Protein AF-A0A8C4UBI9-F1 (afdb_monomer_lite)

pLDDT: mean 72.76, std 16.44, range [25.45, 89.81]

Foldseek 3Di:
DVVLVVLLVVLVVLVPQLVVLVVLLVQCVDPPRVVVNPDDNVVSLLSNLLSLLLSLLSLLLSLLPDDPPVSVVSSVVSNVVLNVCCVVPVLDPCNRCVSNVVSVVSSVVSQVVVCVVVVHHPPDPCLCVQFVVLLVVLVVQLSCLSPPPCVPPVVVSVVSSVVSNVSSSVRSRPDPDPPPDDPDDPPPPDPPPVPPDD

Organism: Falco tinnunculus (NCBI:txid100819)

Radius of gyration: 21.01 Å; chains: 1; bounding box: 52×34×76 Å

Structure (mmCIF, N/CA/C/O backbone):
data_AF-A0A8C4UBI9-F1
#
_entry.id   AF-A0A8C4UBI9-F1
#
loop_
_atom_site.group_PDB
_atom_site.id
_atom_site.type_symbol
_atom_site.label_atom_id
_atom_site.label_alt_id
_atom_site.label_comp_id
_atom_site.label_asym_id
_atom_site.label_entity_id
_atom_site.label_seq_id
_atom_site.pdbx_PDB_ins_code
_atom_site.Cartn_x
_atom_site.Cartn_y
_atom_site.Cartn_z
_atom_site.occupancy
_atom_site.B_iso_or_equiv
_atom_site.auth_seq_id
_atom_site.auth_comp_id
_atom_site.auth_asym_id
_atom_site.auth_atom_id
_atom_site.pdbx_PDB_model_num
ATOM 1 N N . TRP A 1 1 ? 1.177 1.647 24.407 1.00 30.97 1 TRP A N 1
ATOM 2 C CA . TRP A 1 1 ? 2.130 2.715 24.046 1.00 30.97 1 TRP A CA 1
ATOM 3 C C . TRP A 1 1 ? 3.419 2.141 23.469 1.00 30.97 1 TRP A C 1
ATOM 5 O O . TRP A 1 1 ? 3.642 2.354 22.288 1.00 30.97 1 TRP A O 1
ATOM 15 N N . TYR A 1 2 ? 4.162 1.295 24.193 1.00 25.45 2 TYR A N 1
ATOM 16 C CA . TYR A 1 2 ? 5.377 0.631 23.675 1.00 25.45 2 TYR A CA 1
ATOM 17 C C . TYR A 1 2 ? 5.135 -0.255 22.424 1.00 25.45 2 TYR A C 1
ATOM 19 O O . TYR A 1 2 ? 5.854 -0.167 21.435 1.00 25.45 2 TYR A O 1
ATOM 27 N N . ILE A 1 3 ? 4.033 -1.020 22.403 1.00 34.88 3 ILE A N 1
ATOM 28 C CA . ILE A 1 3 ? 3.661 -1.915 21.282 1.00 34.88 3 ILE A CA 1
ATOM 29 C C . ILE A 1 3 ? 3.177 -1.133 20.040 1.00 34.88 3 ILE A C 1
ATOM 31 O O . ILE A 1 3 ? 3.460 -1.508 18.901 1.00 34.88 3 ILE A O 1
ATOM 35 N N . ARG A 1 4 ? 2.500 0.008 20.244 1.00 46.00 4 ARG A N 1
ATOM 36 C CA . ARG A 1 4 ? 2.089 0.917 19.156 1.00 46.00 4 ARG A CA 1
ATOM 37 C C . ARG A 1 4 ? 3.295 1.645 18.546 1.00 46.00 4 ARG A C 1
ATOM 39 O O . ARG A 1 4 ? 3.358 1.745 17.328 1.00 46.00 4 ARG A O 1
ATOM 46 N N . GLY A 1 5 ? 4.272 2.051 19.363 1.00 45.25 5 GLY A N 1
ATOM 47 C CA . GLY A 1 5 ? 5.540 2.628 18.894 1.00 45.25 5 GLY A CA 1
ATOM 48 C C . GLY A 1 5 ? 6.369 1.640 18.069 1.00 45.25 5 GLY A C 1
ATOM 49 O O . GLY A 1 5 ? 6.792 1.973 16.971 1.00 45.25 5 GLY A O 1
ATOM 50 N N . CYS A 1 6 ? 6.489 0.384 18.516 1.00 46.25 6 CYS A N 1
ATOM 51 C CA . CYS A 1 6 ? 7.169 -0.666 17.747 1.00 46.25 6 CYS A CA 1
ATOM 52 C C . CYS A 1 6 ? 6.492 -0.927 16.387 1.00 46.25 6 CYS A C 1
ATOM 54 O O . CYS A 1 6 ? 7.164 -1.157 15.393 1.00 46.25 6 CYS A O 1
ATOM 56 N N . SER A 1 7 ? 5.162 -0.808 16.315 1.00 53.41 7 SER A N 1
ATOM 57 C CA . SER A 1 7 ? 4.383 -0.973 15.078 1.00 53.41 7 SER A CA 1
ATOM 58 C C . SER A 1 7 ? 4.592 0.159 14.073 1.00 53.41 7 SER A C 1
ATOM 60 O O . SER A 1 7 ? 4.717 -0.099 12.878 1.00 53.41 7 SER A O 1
ATOM 62 N N . VAL A 1 8 ? 4.650 1.402 14.560 1.00 56.25 8 VAL A N 1
ATOM 63 C CA . VAL A 1 8 ? 4.941 2.585 13.741 1.00 56.25 8 VAL A CA 1
ATOM 64 C C . VAL A 1 8 ? 6.401 2.573 13.298 1.00 56.25 8 VAL A C 1
ATOM 66 O O . VAL A 1 8 ? 6.675 2.829 12.130 1.00 56.25 8 VAL A O 1
ATOM 69 N N . LEU A 1 9 ? 7.331 2.188 14.173 1.00 56.28 9 LEU A N 1
ATOM 70 C CA . LEU A 1 9 ? 8.741 2.019 13.831 1.00 56.28 9 LEU A CA 1
ATOM 71 C C . LEU A 1 9 ? 8.934 0.911 12.784 1.00 56.28 9 LEU A C 1
ATOM 73 O O . LEU A 1 9 ? 9.626 1.137 11.795 1.00 56.28 9 LEU A O 1
ATOM 77 N N . LEU A 1 10 ? 8.260 -0.240 12.936 1.00 59.91 10 LEU A N 1
ATOM 78 C CA . LEU A 1 10 ? 8.278 -1.321 11.943 1.00 59.91 10 LEU A CA 1
ATOM 79 C C . LEU A 1 10 ? 7.743 -0.847 10.595 1.00 59.91 10 LEU A C 1
ATOM 81 O O . LEU A 1 10 ? 8.351 -1.139 9.571 1.00 59.91 10 LEU A O 1
ATOM 85 N N . ALA A 1 11 ? 6.623 -0.122 10.576 1.00 60.56 11 ALA A N 1
ATOM 86 C CA . ALA A 1 11 ? 6.045 0.380 9.335 1.00 60.56 11 ALA A CA 1
ATOM 87 C C . ALA A 1 11 ? 6.934 1.455 8.690 1.00 60.56 11 ALA A C 1
ATOM 89 O O . ALA A 1 11 ? 7.161 1.423 7.484 1.00 60.56 11 ALA A O 1
ATOM 90 N N . THR A 1 12 ? 7.534 2.340 9.488 1.00 63.31 12 THR A N 1
ATOM 91 C CA . THR A 1 12 ? 8.455 3.379 9.003 1.00 63.31 12 THR A CA 1
ATOM 92 C C . THR A 1 12 ? 9.714 2.749 8.400 1.00 63.31 12 THR A C 1
ATOM 94 O O . THR A 1 12 ? 10.055 3.046 7.256 1.00 63.31 12 THR A O 1
ATOM 97 N N . LEU A 1 13 ? 10.341 1.794 9.098 1.00 62.28 13 LEU A N 1
ATOM 98 C CA . LEU A 1 13 ? 11.468 1.006 8.583 1.00 62.28 13 LEU A CA 1
ATOM 99 C C . LEU A 1 13 ? 11.079 0.210 7.327 1.00 62.28 13 LEU A C 1
ATOM 101 O O . LEU A 1 13 ? 11.831 0.190 6.351 1.00 62.28 13 LEU A O 1
ATOM 105 N N . SER A 1 14 ? 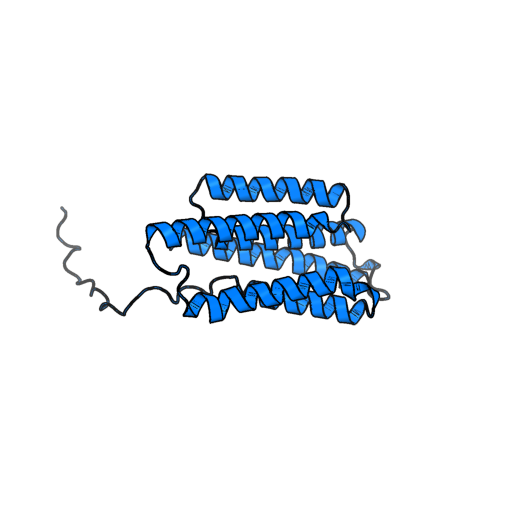9.872 -0.365 7.308 1.00 63.22 14 SER A N 1
ATOM 106 C CA . SER A 1 14 ? 9.346 -1.095 6.148 1.00 63.22 14 SER A CA 1
ATOM 107 C C . SER A 1 14 ? 9.102 -0.188 4.942 1.00 63.22 14 SER A C 1
ATOM 109 O O . SER A 1 14 ? 9.159 -0.671 3.822 1.00 63.22 14 SER A O 1
ATOM 111 N N . THR A 1 15 ? 8.825 1.110 5.118 1.00 67.94 15 THR A N 1
ATOM 112 C CA . THR A 1 15 ? 8.697 2.065 3.995 1.00 67.94 15 THR A CA 1
ATOM 113 C C . THR A 1 15 ? 10.038 2.606 3.487 1.00 67.94 15 THR A C 1
ATOM 115 O O . THR A 1 15 ? 10.107 3.061 2.345 1.00 67.94 15 THR A O 1
ATOM 118 N N . ALA A 1 16 ? 11.100 2.579 4.301 1.00 70.88 16 ALA A N 1
ATOM 119 C CA . ALA A 1 16 ? 12.404 3.146 3.951 1.00 70.88 16 ALA A CA 1
ATOM 120 C C . ALA A 1 16 ? 13.238 2.212 3.060 1.00 70.88 16 ALA A C 1
ATOM 122 O O . ALA A 1 16 ? 13.812 2.654 2.065 1.00 70.88 16 ALA A O 1
ATOM 123 N N . MET A 1 17 ? 13.265 0.915 3.381 1.00 70.88 17 MET A N 1
ATOM 124 C CA . MET A 1 17 ? 14.046 -0.075 2.628 1.00 70.88 17 MET A CA 1
ATOM 125 C C . MET A 1 17 ? 13.643 -0.186 1.143 1.00 70.88 17 MET A C 1
ATOM 127 O O . MET A 1 17 ? 14.528 -0.111 0.296 1.00 70.88 17 MET A O 1
ATOM 131 N N . PRO A 1 18 ? 12.351 -0.283 0.769 1.00 75.56 18 PRO A N 1
ATOM 132 C CA . PRO A 1 18 ? 11.948 -0.413 -0.634 1.00 75.56 18 PRO A CA 1
ATOM 133 C C . PRO A 1 18 ? 12.319 0.818 -1.465 1.00 75.56 18 PRO A C 1
ATOM 135 O O . PRO A 1 18 ? 12.739 0.683 -2.610 1.00 75.56 18 PRO A O 1
ATOM 138 N N . LYS A 1 19 ? 12.223 2.013 -0.864 1.00 77.06 19 LYS A N 1
ATOM 139 C CA . LYS A 1 19 ? 12.600 3.282 -1.501 1.00 77.06 19 LYS A CA 1
ATOM 140 C C . LYS A 1 19 ? 14.098 3.365 -1.772 1.00 77.06 19 LYS A C 1
ATOM 142 O O . LYS A 1 19 ? 14.480 3.881 -2.815 1.00 77.06 19 LYS A O 1
ATOM 147 N N . LEU A 1 20 ? 14.934 2.826 -0.882 1.00 76.81 20 LEU A N 1
ATOM 148 C CA . LEU A 1 20 ? 16.377 2.730 -1.112 1.00 76.81 20 LEU A CA 1
ATOM 149 C C . LEU A 1 20 ? 16.680 1.845 -2.329 1.00 76.81 20 LEU A C 1
ATOM 151 O O . LEU A 1 20 ? 17.379 2.279 -3.239 1.00 76.81 20 LEU A O 1
ATOM 155 N N . PHE A 1 21 ? 16.112 0.636 -2.384 1.00 71.56 21 PHE A N 1
ATOM 156 C CA . PHE A 1 21 ? 16.295 -0.259 -3.536 1.00 71.56 21 PHE A CA 1
ATOM 157 C C . PHE A 1 21 ? 15.779 0.360 -4.835 1.00 71.56 21 PHE A C 1
ATOM 159 O O . PHE A 1 21 ? 16.420 0.234 -5.874 1.00 71.56 21 PHE A O 1
ATOM 166 N N . GLN A 1 22 ? 14.668 1.089 -4.765 1.00 74.12 22 GLN A N 1
ATOM 167 C CA . GLN A 1 22 ? 14.105 1.786 -5.912 1.00 74.12 22 GLN A CA 1
ATOM 168 C C . GLN A 1 22 ? 14.981 2.951 -6.401 1.00 74.12 22 GLN A C 1
ATOM 170 O O . GLN A 1 22 ? 15.123 3.160 -7.602 1.00 74.12 22 GLN A O 1
ATOM 175 N N . GLN A 1 23 ? 15.595 3.711 -5.492 1.00 78.44 23 GLN A N 1
ATOM 176 C CA . GLN A 1 23 ? 16.538 4.769 -5.864 1.00 78.44 23 GLN A CA 1
ATOM 177 C C . GLN A 1 23 ? 17.777 4.196 -6.552 1.00 78.44 23 GLN A C 1
ATOM 179 O O . GLN A 1 23 ? 18.218 4.745 -7.557 1.00 78.44 23 GLN A O 1
ATOM 184 N N . ILE A 1 24 ? 18.305 3.076 -6.049 1.00 75.06 24 ILE A N 1
ATOM 185 C CA . ILE A 1 24 ? 19.436 2.382 -6.678 1.00 75.06 24 ILE A CA 1
ATOM 186 C C . ILE A 1 24 ? 19.018 1.847 -8.055 1.00 75.06 24 ILE A C 1
ATOM 188 O O . ILE A 1 24 ? 19.764 2.005 -9.013 1.00 75.06 24 ILE A O 1
ATOM 192 N N . TYR A 1 25 ? 17.808 1.295 -8.181 1.00 71.88 25 TYR A N 1
ATOM 193 C CA . TYR A 1 25 ? 17.251 0.848 -9.459 1.00 71.88 25 TYR A CA 1
ATOM 194 C C . TYR A 1 25 ? 17.209 1.979 -10.496 1.00 71.88 25 TYR A C 1
ATOM 196 O O . TYR A 1 25 ? 17.800 1.847 -11.564 1.00 71.88 25 TYR A O 1
ATOM 204 N N . HIS A 1 26 ? 16.600 3.123 -10.161 1.00 74.38 26 HIS A N 1
ATOM 205 C CA . HIS A 1 26 ? 16.532 4.270 -11.074 1.00 74.38 26 HIS A CA 1
ATOM 206 C C . HIS A 1 26 ? 17.909 4.877 -11.372 1.00 74.38 26 HIS A C 1
ATOM 208 O O . HIS A 1 26 ? 18.134 5.370 -12.474 1.00 74.38 26 HIS A O 1
ATOM 214 N N . ALA A 1 27 ? 18.846 4.831 -10.420 1.00 73.81 27 ALA A N 1
ATOM 215 C CA . ALA A 1 27 ? 20.221 5.256 -10.657 1.00 73.81 27 ALA A CA 1
ATOM 216 C C . ALA A 1 27 ? 20.952 4.323 -11.640 1.00 73.81 27 ALA A C 1
ATOM 218 O O . ALA A 1 27 ? 21.720 4.804 -12.470 1.00 73.81 27 ALA A O 1
ATOM 219 N N . CYS A 1 28 ? 20.693 3.011 -11.581 1.00 73.62 28 CYS A N 1
ATOM 220 C CA . CYS A 1 28 ? 21.271 2.025 -12.497 1.00 73.62 28 CYS A CA 1
ATOM 221 C C . CYS A 1 28 ? 20.635 2.036 -13.899 1.00 73.62 28 CYS A C 1
ATOM 223 O O . CYS A 1 28 ? 21.306 1.658 -14.857 1.00 73.62 28 CYS A O 1
ATOM 225 N N . ASP A 1 29 ? 19.374 2.464 -14.019 1.00 71.12 29 ASP A N 1
ATOM 226 C CA . ASP A 1 29 ? 18.654 2.644 -15.294 1.00 71.12 29 ASP A CA 1
ATOM 227 C C . ASP A 1 29 ? 19.116 3.898 -16.069 1.00 71.12 29 ASP A C 1
ATOM 229 O O . ASP A 1 29 ? 18.851 4.057 -17.259 1.00 71.12 29 ASP A O 1
ATOM 233 N N . GLY A 1 30 ? 19.829 4.809 -15.397 1.00 66.25 30 GLY A N 1
ATOM 234 C CA . GLY A 1 30 ? 20.332 6.046 -15.987 1.00 66.25 30 GLY A CA 1
ATOM 235 C C . GLY A 1 30 ? 21.447 5.829 -17.027 1.00 66.25 30 GLY A C 1
ATOM 236 O O . GLY A 1 30 ? 22.263 4.908 -16.900 1.00 66.25 30 GLY A O 1
ATOM 237 N N . PRO A 1 31 ? 21.549 6.701 -18.049 1.00 54.69 31 PRO A N 1
ATOM 238 C CA . PRO A 1 31 ? 22.540 6.562 -19.112 1.00 54.69 31 PRO A CA 1
ATOM 239 C C . PRO A 1 31 ? 23.971 6.617 -18.549 1.00 54.69 31 PRO A C 1
ATOM 241 O O . PRO A 1 31 ? 24.387 7.618 -17.971 1.00 54.69 31 PRO A O 1
ATOM 244 N N . GLY A 1 32 ? 24.733 5.532 -18.730 1.00 58.94 32 GLY A N 1
ATOM 245 C CA . GLY A 1 32 ? 26.156 5.443 -18.365 1.00 58.94 32 GLY A CA 1
ATOM 246 C C . GLY A 1 32 ? 26.469 5.015 -16.923 1.00 58.94 32 GLY A C 1
ATOM 247 O O . GLY A 1 32 ? 27.646 4.922 -16.580 1.00 58.94 32 GLY A O 1
ATOM 248 N N . LEU A 1 33 ? 25.463 4.717 -16.090 1.00 57.91 33 LEU A N 1
ATOM 249 C CA . LEU A 1 33 ? 25.645 4.342 -14.674 1.00 57.91 33 LEU A CA 1
ATOM 250 C C . LEU A 1 33 ? 25.434 2.853 -14.359 1.00 57.91 33 LEU A C 1
ATOM 252 O O . LEU A 1 33 ? 25.636 2.438 -13.218 1.00 57.91 33 LEU A O 1
ATOM 256 N N . SER A 1 34 ? 25.128 2.019 -15.355 1.00 60.31 34 SER A N 1
ATOM 257 C CA . SER A 1 34 ? 24.964 0.567 -15.175 1.00 60.31 34 SER A CA 1
ATOM 258 C C . SER A 1 34 ? 26.208 -0.130 -14.594 1.00 60.31 34 SER A C 1
ATOM 260 O O . SER A 1 34 ? 26.083 -1.152 -13.924 1.00 60.31 34 SER A O 1
ATOM 262 N N . VAL A 1 35 ? 27.402 0.455 -14.775 1.00 59.19 35 VAL A N 1
ATOM 263 C CA . VAL A 1 35 ? 28.689 -0.026 -14.228 1.00 59.19 35 VAL A CA 1
ATOM 264 C C . VAL A 1 35 ? 28.783 0.130 -12.701 1.00 59.19 35 VAL A C 1
ATOM 266 O O . VAL A 1 35 ? 29.518 -0.612 -12.056 1.00 59.19 35 VAL A O 1
ATOM 269 N N . LEU A 1 36 ? 28.024 1.057 -12.102 1.00 61.72 36 LEU A N 1
ATOM 270 C CA . LEU A 1 36 ? 27.959 1.233 -10.644 1.00 61.72 36 LEU A CA 1
ATOM 271 C C . LEU A 1 36 ? 27.000 0.245 -9.958 1.00 61.72 36 LEU A C 1
ATOM 273 O O . LEU A 1 36 ? 26.964 0.188 -8.726 1.00 61.72 36 LEU A O 1
ATOM 277 N N . CYS A 1 37 ? 26.215 -0.526 -10.716 1.00 70.75 37 CYS A N 1
ATOM 278 C CA . CYS A 1 37 ? 25.234 -1.432 -10.135 1.00 70.75 37 CYS A CA 1
ATOM 279 C C . CYS A 1 37 ? 25.918 -2.693 -9.582 1.00 70.75 37 CYS A C 1
ATOM 281 O O . CYS A 1 37 ? 26.345 -3.568 -10.331 1.00 70.75 37 CYS A O 1
ATOM 283 N N . PHE A 1 38 ? 25.996 -2.816 -8.252 1.00 68.81 38 PHE A N 1
ATOM 284 C CA . PHE A 1 38 ? 26.567 -3.996 -7.581 1.00 68.81 38 PHE A CA 1
ATOM 285 C C . PHE A 1 38 ? 25.745 -5.283 -7.813 1.00 68.81 38 PHE A C 1
ATOM 287 O O . PHE A 1 38 ? 26.244 -6.390 -7.620 1.00 68.81 38 PHE A O 1
ATOM 294 N N . MET A 1 39 ? 24.474 -5.160 -8.210 1.00 69.19 39 MET A N 1
ATOM 295 C CA . MET A 1 39 ? 23.524 -6.269 -8.327 1.00 69.19 39 MET A CA 1
ATOM 296 C C . MET A 1 39 ? 22.681 -6.142 -9.608 1.00 69.19 39 MET A C 1
ATOM 298 O O . MET A 1 39 ? 22.495 -5.048 -10.134 1.00 69.19 39 MET A O 1
ATOM 302 N N . ARG A 1 40 ? 22.194 -7.278 -10.135 1.00 76.44 40 ARG A N 1
ATOM 303 C CA . ARG A 1 40 ? 21.391 -7.331 -11.372 1.00 76.44 40 ARG A CA 1
ATOM 304 C C . ARG A 1 40 ? 20.083 -6.549 -11.234 1.00 76.44 40 ARG A C 1
ATOM 306 O O . ARG A 1 40 ? 19.403 -6.664 -10.217 1.00 76.44 40 ARG A O 1
ATOM 313 N N . TYR A 1 41 ? 19.709 -5.854 -12.304 1.00 73.56 41 TYR A N 1
ATOM 314 C CA . TYR A 1 41 ? 18.501 -5.031 -12.411 1.00 73.56 41 TYR A CA 1
ATOM 315 C C . TYR A 1 41 ? 17.223 -5.756 -11.965 1.00 73.56 41 TYR A C 1
ATOM 317 O O . TYR A 1 41 ? 16.491 -5.254 -11.116 1.00 73.56 41 TYR A O 1
ATOM 325 N N . ASP A 1 42 ? 17.025 -6.990 -12.436 1.00 76.12 42 ASP A N 1
ATOM 326 C CA . ASP A 1 42 ? 15.845 -7.810 -12.125 1.00 76.12 42 ASP A CA 1
ATOM 327 C C . ASP A 1 42 ? 15.686 -8.085 -10.621 1.00 76.12 42 ASP A C 1
ATOM 329 O O . ASP A 1 42 ? 14.579 -8.239 -10.108 1.00 76.12 42 ASP A O 1
ATOM 333 N N . ILE A 1 43 ? 16.808 -8.153 -9.898 1.00 79.25 43 ILE A N 1
ATOM 334 C CA . ILE A 1 43 ? 16.825 -8.418 -8.460 1.00 79.25 43 ILE A CA 1
ATOM 335 C C . ILE A 1 43 ? 16.474 -7.138 -7.692 1.00 79.25 43 ILE A C 1
ATOM 337 O O . ILE A 1 43 ? 15.708 -7.195 -6.729 1.00 79.25 43 ILE A O 1
ATOM 341 N N . LEU A 1 44 ? 16.986 -5.980 -8.125 1.00 76.50 44 LEU A N 1
ATOM 342 C CA . LEU A 1 44 ? 16.626 -4.686 -7.533 1.00 76.50 44 LEU A CA 1
ATOM 343 C C . LEU A 1 44 ? 15.138 -4.386 -7.721 1.00 76.50 44 LEU A C 1
ATOM 345 O O . LEU A 1 44 ? 14.474 -3.968 -6.772 1.00 76.50 44 LEU A O 1
ATOM 349 N N . GLU A 1 45 ? 14.619 -4.642 -8.922 1.00 79.38 45 GLU A N 1
ATOM 350 C CA . GLU A 1 45 ? 13.198 -4.508 -9.234 1.00 79.38 45 GLU A CA 1
ATOM 351 C C . GLU A 1 45 ? 12.356 -5.407 -8.317 1.00 79.38 45 GLU A C 1
ATOM 353 O O . GLU A 1 45 ? 11.428 -4.935 -7.656 1.00 79.38 45 GLU A O 1
ATOM 358 N N . TYR A 1 46 ? 12.733 -6.686 -8.197 1.00 82.69 46 TYR A N 1
ATOM 359 C CA . TYR A 1 46 ? 12.058 -7.639 -7.317 1.00 82.69 46 TYR A CA 1
ATOM 360 C C . TYR A 1 46 ? 12.002 -7.140 -5.868 1.00 82.69 46 TYR A C 1
ATOM 362 O O . TYR A 1 46 ? 10.925 -7.112 -5.268 1.00 82.69 46 TYR A O 1
ATOM 370 N N . PHE A 1 47 ? 13.133 -6.705 -5.299 1.00 82.38 47 PHE A N 1
ATOM 371 C CA . PHE A 1 47 ? 13.174 -6.201 -3.922 1.00 82.38 47 PHE A CA 1
ATOM 372 C C . PHE A 1 47 ? 12.368 -4.915 -3.738 1.00 82.38 47 PHE A C 1
ATOM 374 O O . PHE A 1 47 ? 11.738 -4.742 -2.692 1.00 82.38 47 PHE A O 1
ATOM 381 N N . SER A 1 48 ? 12.347 -4.033 -4.737 1.00 82.00 48 SER A N 1
ATOM 382 C CA . SER A 1 48 ? 11.550 -2.808 -4.701 1.00 82.00 48 SER A CA 1
ATOM 383 C C . SER A 1 48 ? 10.046 -3.109 -4.693 1.00 82.00 48 SER A C 1
ATOM 385 O O . SER A 1 48 ? 9.326 -2.625 -3.811 1.00 82.00 48 SER A O 1
ATOM 387 N N . ILE A 1 49 ? 9.569 -3.969 -5.601 1.00 83.25 49 ILE A N 1
ATOM 388 C CA . ILE A 1 49 ? 8.153 -4.363 -5.694 1.00 83.25 49 ILE A CA 1
ATOM 389 C C . ILE A 1 49 ? 7.734 -5.125 -4.433 1.00 83.25 49 ILE A C 1
ATOM 391 O O . ILE A 1 49 ? 6.738 -4.770 -3.796 1.00 83.25 49 ILE A O 1
ATOM 395 N N . TYR A 1 50 ? 8.525 -6.123 -4.030 1.00 86.06 50 TYR A N 1
ATOM 396 C CA . TYR A 1 50 ? 8.272 -6.934 -2.839 1.00 86.06 50 TYR A CA 1
ATOM 397 C C . TYR A 1 50 ? 8.255 -6.093 -1.570 1.00 86.06 50 TYR A C 1
ATOM 399 O O . TYR A 1 50 ? 7.308 -6.165 -0.785 1.00 86.06 50 TYR A O 1
ATOM 407 N N . GLY A 1 51 ? 9.265 -5.244 -1.397 1.00 85.00 51 GLY A N 1
ATOM 408 C CA . GLY A 1 51 ? 9.351 -4.344 -0.263 1.00 85.00 51 GLY A CA 1
ATOM 409 C C . GLY A 1 51 ? 8.172 -3.372 -0.212 1.00 85.00 51 GLY A C 1
ATOM 410 O O . GLY A 1 51 ? 7.608 -3.153 0.859 1.00 85.00 51 GLY A O 1
ATOM 411 N N . THR A 1 52 ? 7.753 -2.828 -1.356 1.00 84.12 52 THR A N 1
ATOM 412 C CA . THR A 1 52 ? 6.609 -1.911 -1.429 1.00 84.12 52 THR A CA 1
ATOM 413 C C . THR A 1 52 ? 5.311 -2.617 -1.044 1.00 84.12 52 THR A C 1
ATOM 415 O O . THR A 1 52 ? 4.593 -2.138 -0.166 1.00 84.12 52 THR A O 1
ATOM 418 N N . ALA A 1 53 ? 5.025 -3.782 -1.632 1.00 86.19 53 ALA A N 1
ATOM 419 C CA . ALA A 1 53 ? 3.832 -4.562 -1.305 1.00 86.19 53 ALA A CA 1
ATOM 420 C C . ALA A 1 53 ? 3.803 -4.971 0.179 1.00 86.19 53 ALA A C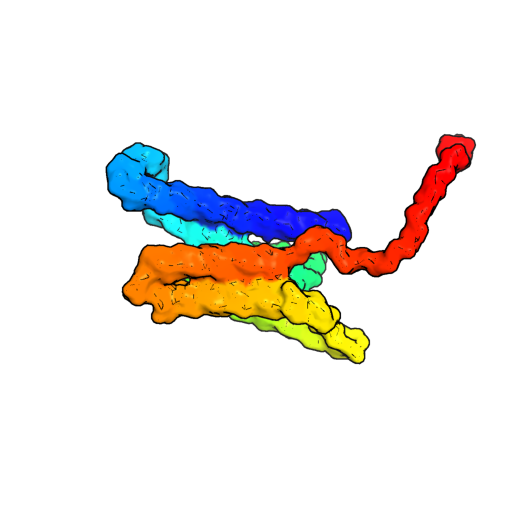 1
ATOM 422 O O . ALA A 1 53 ? 2.777 -4.822 0.851 1.00 86.19 53 ALA A O 1
ATOM 423 N N . LEU A 1 54 ? 4.942 -5.414 0.720 1.00 86.94 54 LEU A N 1
ATOM 424 C CA . LEU A 1 54 ? 5.074 -5.776 2.128 1.00 86.94 54 LEU A CA 1
ATOM 425 C C . LEU A 1 54 ? 4.865 -4.570 3.054 1.00 86.94 54 LEU A C 1
ATOM 427 O O . LEU A 1 54 ? 4.173 -4.680 4.066 1.00 86.94 54 LEU A O 1
ATOM 431 N N . SER A 1 55 ? 5.416 -3.411 2.697 1.00 84.75 55 SER A N 1
ATOM 432 C CA . SER A 1 55 ? 5.248 -2.165 3.447 1.00 84.75 55 SER A CA 1
ATOM 433 C C . SER A 1 55 ? 3.782 -1.735 3.536 1.00 84.75 55 SER A C 1
ATOM 435 O O . SER A 1 55 ? 3.297 -1.384 4.619 1.00 84.75 55 SER A O 1
ATOM 437 N N . ILE A 1 56 ? 3.050 -1.828 2.419 1.00 83.88 56 ILE A N 1
ATOM 438 C CA . ILE A 1 56 ? 1.607 -1.569 2.376 1.00 83.88 56 ILE A CA 1
ATOM 439 C C . ILE A 1 56 ? 0.876 -2.538 3.312 1.00 83.88 56 ILE A C 1
ATOM 441 O O . ILE A 1 56 ? 0.103 -2.103 4.167 1.00 83.88 56 ILE A O 1
ATOM 445 N N . TRP A 1 57 ? 1.161 -3.839 3.211 1.00 87.44 57 TRP A N 1
ATOM 446 C CA . TRP A 1 57 ? 0.524 -4.861 4.043 1.00 87.44 57 TRP A CA 1
ATOM 447 C C . TRP A 1 57 ? 0.755 -4.639 5.542 1.00 87.44 57 TRP A C 1
ATOM 449 O O . TRP A 1 57 ? -0.201 -4.599 6.318 1.00 87.44 57 TRP A O 1
ATOM 459 N N . VAL A 1 58 ? 2.008 -4.444 5.962 1.00 84.88 58 VAL A N 1
ATOM 460 C CA . VAL A 1 58 ? 2.361 -4.226 7.374 1.00 84.88 58 VAL A CA 1
ATOM 461 C C . VAL A 1 58 ? 1.707 -2.955 7.917 1.00 84.88 58 VAL A C 1
ATOM 463 O O . VAL A 1 58 ? 1.197 -2.967 9.039 1.00 84.88 58 VAL A O 1
ATOM 466 N N . SER A 1 59 ? 1.659 -1.882 7.122 1.00 83.38 59 SER A N 1
ATOM 467 C CA . SER A 1 59 ? 1.008 -0.624 7.512 1.00 83.38 59 SER A CA 1
ATOM 468 C C . SER A 1 59 ? -0.498 -0.800 7.720 1.00 83.38 59 SER A C 1
ATOM 470 O O . SER A 1 59 ? -1.046 -0.327 8.716 1.00 83.38 59 SER A O 1
ATOM 472 N N . LEU A 1 60 ? -1.171 -1.547 6.839 1.00 83.25 60 LEU A N 1
ATOM 473 C CA . LEU A 1 60 ? -2.595 -1.851 6.993 1.00 83.25 60 LEU A CA 1
ATOM 474 C C . LEU A 1 60 ? -2.858 -2.782 8.188 1.00 83.25 60 LEU A C 1
ATOM 476 O O . LEU A 1 60 ? -3.806 -2.563 8.940 1.00 83.25 60 LEU A O 1
ATOM 480 N N . MET A 1 61 ? -1.996 -3.771 8.438 1.00 85.12 61 MET A N 1
ATOM 481 C CA . MET A 1 61 ? -2.099 -4.619 9.634 1.00 85.12 61 MET A CA 1
ATOM 482 C C . MET A 1 61 ? -1.862 -3.835 10.931 1.00 85.12 61 MET A C 1
ATOM 484 O O . MET A 1 61 ? -2.481 -4.139 11.951 1.00 85.12 61 MET A O 1
ATOM 488 N N . ALA A 1 62 ? -1.009 -2.806 10.908 1.00 80.88 62 ALA A N 1
ATOM 489 C CA . ALA A 1 62 ? -0.842 -1.889 12.033 1.00 80.88 62 ALA A CA 1
ATOM 490 C C . ALA A 1 62 ? -2.108 -1.043 12.272 1.00 80.88 62 ALA A C 1
ATOM 492 O O . ALA A 1 62 ? -2.499 -0.846 13.423 1.00 80.88 62 ALA A O 1
ATOM 493 N N . LEU A 1 63 ? -2.787 -0.608 11.203 1.00 77.75 63 LEU A N 1
ATOM 494 C CA . LEU A 1 63 ? -4.060 0.120 11.281 1.00 77.75 63 LEU A CA 1
ATOM 495 C C . LEU A 1 63 ? -5.228 -0.755 11.772 1.00 77.75 63 LEU A C 1
ATOM 497 O O . LEU A 1 63 ? -6.160 -0.250 12.396 1.00 77.75 63 LEU A O 1
ATOM 501 N N . ALA A 1 64 ? -5.178 -2.064 11.519 1.00 79.69 64 ALA A N 1
ATOM 502 C CA . ALA A 1 64 ? -6.204 -3.013 11.949 1.00 79.69 64 ALA A CA 1
ATOM 503 C C . ALA A 1 64 ? -6.232 -3.263 13.474 1.00 79.69 64 ALA A C 1
ATOM 505 O O . ALA A 1 64 ? -7.199 -3.842 13.968 1.00 79.69 64 ALA A O 1
ATOM 506 N N . GLU A 1 65 ? -5.208 -2.814 14.217 1.00 77.38 65 GLU A N 1
ATOM 507 C CA . GLU A 1 65 ? -5.110 -2.920 15.684 1.00 77.38 65 GLU A CA 1
ATOM 508 C C . GLU A 1 65 ? -5.341 -4.348 16.219 1.00 77.38 65 GLU A C 1
ATOM 510 O O . GLU A 1 65 ? -6.076 -4.556 17.184 1.00 77.38 65 GLU A O 1
ATOM 515 N N . PHE A 1 66 ? -4.745 -5.354 15.577 1.00 78.38 66 PHE A N 1
ATOM 516 C CA . PHE A 1 66 ? -4.797 -6.729 16.075 1.00 78.38 66 PHE A CA 1
ATOM 517 C C . PHE A 1 66 ? -3.902 -6.934 17.296 1.00 78.38 66 PHE A C 1
ATOM 519 O O . PHE A 1 66 ? -2.753 -6.500 17.291 1.00 78.38 66 PHE A O 1
ATOM 526 N N . ASP A 1 67 ? -4.404 -7.688 18.272 1.00 81.06 67 ASP A N 1
ATOM 527 C CA . ASP A 1 67 ? -3.595 -8.217 19.367 1.00 81.06 67 ASP A CA 1
ATOM 528 C C . ASP A 1 67 ? -2.749 -9.414 18.901 1.00 81.06 67 ASP A C 1
ATOM 530 O O . ASP A 1 67 ? -3.140 -10.215 18.037 1.00 81.06 67 ASP A O 1
ATOM 534 N N . GLU A 1 68 ? -1.579 -9.570 19.499 1.00 79.25 68 GLU A N 1
ATOM 535 C CA . GLU A 1 68 ? -0.740 -10.750 19.354 1.00 79.25 68 GLU A CA 1
ATOM 536 C C . GLU A 1 68 ? -1.416 -11.984 19.994 1.00 79.25 68 GLU A C 1
ATOM 538 O O . GLU A 1 68 ? -2.113 -11.862 21.002 1.00 79.25 68 GLU A O 1
ATOM 543 N N . PRO A 1 69 ? -1.259 -13.191 19.409 1.00 85.62 69 PRO A N 1
ATOM 544 C CA . PRO A 1 69 ? -0.368 -13.548 18.297 1.00 85.62 69 PRO A CA 1
ATOM 545 C C . PRO A 1 69 ? -0.964 -13.319 16.897 1.00 85.62 69 PRO A C 1
ATOM 547 O O . PRO A 1 69 ? -0.239 -13.411 15.907 1.00 85.62 69 PRO A O 1
ATOM 550 N N . LYS A 1 70 ? -2.262 -12.992 16.795 1.00 84.25 70 LYS A N 1
ATOM 551 C CA . LYS A 1 70 ? -2.994 -12.907 15.515 1.00 84.25 70 LYS A CA 1
ATOM 552 C C . LYS A 1 70 ? -2.330 -11.938 14.546 1.00 84.25 70 LYS A C 1
ATOM 554 O O . LYS A 1 70 ? -2.193 -12.245 13.365 1.00 84.25 70 LYS A O 1
ATOM 559 N N . ARG A 1 71 ? -1.874 -10.792 15.052 1.00 84.62 71 ARG A N 1
ATOM 560 C CA . ARG A 1 71 ? -1.153 -9.798 14.256 1.00 84.62 71 ARG A CA 1
ATOM 561 C C . ARG A 1 71 ? 0.097 -10.364 13.582 1.00 84.62 71 ARG A C 1
ATOM 563 O O . ARG A 1 71 ? 0.266 -10.187 12.380 1.00 84.62 71 ARG A O 1
ATOM 570 N N . SER A 1 72 ? 0.938 -11.068 14.338 1.00 85.88 72 SER A N 1
ATOM 571 C CA . SER A 1 72 ? 2.148 -11.702 13.806 1.00 85.88 72 SER A CA 1
ATOM 572 C C . SER A 1 72 ? 1.801 -12.763 12.759 1.00 85.88 72 SER A C 1
ATOM 574 O O . SER A 1 72 ? 2.394 -12.786 11.685 1.00 85.88 72 SER A O 1
ATOM 576 N N . THR A 1 73 ? 0.760 -13.566 13.003 1.00 88.81 73 THR A N 1
ATOM 577 C CA . THR A 1 73 ? 0.269 -14.549 12.027 1.00 88.81 73 THR A CA 1
ATOM 578 C C . THR A 1 73 ? -0.164 -13.895 10.713 1.00 88.81 73 THR A C 1
ATOM 580 O O . THR A 1 73 ? 0.241 -14.361 9.653 1.00 88.81 73 THR A O 1
ATOM 583 N N . PHE A 1 74 ? -0.933 -12.800 10.750 1.00 88.06 74 PHE A N 1
ATOM 584 C CA . PHE A 1 74 ? -1.344 -12.086 9.534 1.00 88.06 74 PHE A CA 1
ATOM 585 C C . PHE A 1 74 ? -0.172 -11.407 8.818 1.00 88.06 74 PHE A C 1
ATOM 587 O O . PHE A 1 74 ? -0.119 -11.419 7.588 1.00 88.06 74 PHE A O 1
ATOM 594 N N . ILE A 1 75 ? 0.788 -10.843 9.558 1.00 88.94 75 ILE A N 1
ATOM 595 C CA . ILE A 1 75 ? 2.011 -10.284 8.968 1.00 88.94 75 ILE A CA 1
ATOM 596 C C . ILE A 1 75 ? 2.791 -11.386 8.245 1.00 88.94 75 ILE A C 1
ATOM 598 O O . ILE A 1 75 ? 3.074 -11.235 7.060 1.00 88.94 75 ILE A O 1
ATOM 602 N N . MET A 1 76 ? 3.062 -12.512 8.908 1.00 88.75 76 MET A N 1
ATOM 603 C CA . MET A 1 76 ? 3.781 -13.645 8.314 1.00 88.75 76 MET A CA 1
ATOM 604 C C . MET A 1 76 ? 3.035 -14.252 7.125 1.00 88.75 76 MET A C 1
ATOM 606 O O . MET A 1 76 ? 3.646 -14.579 6.110 1.00 88.75 76 MET A O 1
ATOM 610 N N . PHE A 1 77 ? 1.709 -14.358 7.211 1.00 89.69 77 PHE A N 1
ATOM 611 C CA . PHE A 1 77 ? 0.886 -14.812 6.096 1.00 89.69 77 PHE A CA 1
ATOM 612 C C . PHE A 1 77 ? 1.033 -13.894 4.877 1.00 89.69 77 PHE A C 1
ATOM 614 O O . PHE A 1 77 ? 1.230 -14.384 3.765 1.00 89.69 77 PHE A O 1
ATOM 621 N N . GLY A 1 78 ? 1.000 -12.574 5.083 1.00 88.75 78 GLY A N 1
ATOM 622 C CA . GLY A 1 78 ? 1.228 -11.589 4.024 1.00 88.75 78 GLY A CA 1
ATOM 623 C C . GLY A 1 78 ? 2.627 -11.666 3.425 1.00 88.75 78 GLY A C 1
ATOM 624 O O . GLY A 1 78 ? 2.757 -11.690 2.209 1.00 88.75 78 GLY A O 1
ATOM 625 N N . VAL A 1 79 ? 3.666 -11.782 4.258 1.00 89.81 79 VAL A N 1
ATOM 626 C CA . VAL A 1 79 ? 5.062 -11.971 3.817 1.00 89.81 79 VAL A CA 1
ATOM 627 C C . VAL A 1 79 ? 5.163 -13.134 2.825 1.00 89.81 79 VAL A C 1
ATOM 629 O O . VAL A 1 79 ? 5.669 -12.966 1.716 1.00 89.81 7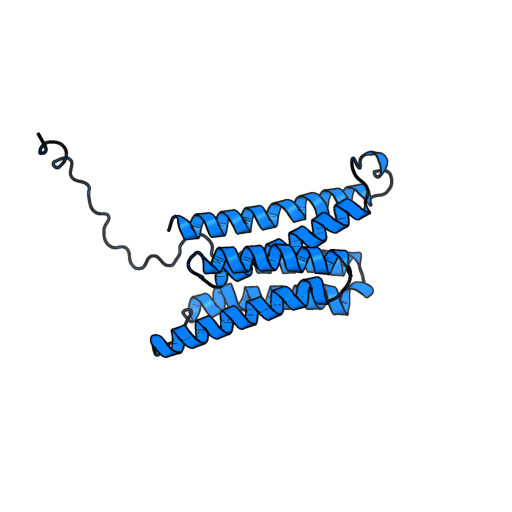9 VAL A O 1
ATOM 632 N N . LEU A 1 80 ? 4.622 -14.300 3.192 1.00 89.75 80 LEU A N 1
ATOM 633 C CA . LEU A 1 80 ? 4.687 -15.503 2.360 1.00 89.75 80 LEU A CA 1
ATOM 634 C C . LEU A 1 80 ? 3.838 -15.381 1.091 1.00 89.75 80 LEU A C 1
ATOM 636 O O . LEU A 1 80 ? 4.299 -15.721 0.003 1.00 89.75 80 LEU A O 1
ATOM 640 N N . THR A 1 81 ? 2.605 -14.882 1.203 1.00 87.62 81 THR A N 1
ATOM 641 C CA . THR A 1 81 ? 1.717 -14.751 0.036 1.00 87.62 81 THR A CA 1
ATOM 642 C C . THR A 1 81 ? 2.220 -13.719 -0.966 1.00 87.62 81 THR A C 1
ATOM 644 O O . THR A 1 81 ? 2.169 -13.984 -2.166 1.00 87.62 81 THR A O 1
ATOM 647 N N . ILE A 1 82 ? 2.756 -12.584 -0.510 1.00 89.44 82 ILE A N 1
ATOM 648 C CA . ILE A 1 82 ? 3.356 -11.562 -1.380 1.00 89.44 82 ILE A CA 1
ATOM 649 C C . ILE A 1 82 ? 4.589 -12.129 -2.092 1.00 89.44 82 ILE A C 1
ATOM 651 O O . ILE A 1 82 ? 4.719 -11.944 -3.300 1.00 89.44 82 ILE A O 1
ATOM 655 N N . ALA A 1 83 ? 5.448 -12.876 -1.386 1.00 88.00 83 ALA A N 1
ATOM 656 C CA . ALA A 1 83 ? 6.620 -13.516 -1.987 1.00 88.00 83 ALA A CA 1
ATOM 657 C C . ALA A 1 83 ? 6.226 -14.481 -3.118 1.00 88.00 83 ALA A C 1
ATOM 659 O O . ALA A 1 83 ? 6.746 -14.388 -4.228 1.00 88.00 83 ALA A O 1
ATOM 660 N N . VAL A 1 84 ? 5.254 -15.364 -2.864 1.00 87.12 84 VAL A N 1
ATOM 661 C CA . VAL A 1 84 ? 4.762 -16.321 -3.870 1.00 87.12 84 VAL A CA 1
ATOM 662 C C . VAL A 1 84 ? 4.108 -15.603 -5.051 1.00 87.12 84 VAL A C 1
ATOM 664 O O . VAL A 1 84 ? 4.323 -15.989 -6.199 1.00 87.12 84 VAL A O 1
ATOM 667 N N . ARG A 1 85 ? 3.318 -14.551 -4.799 1.00 85.94 85 ARG A N 1
ATOM 668 C CA . ARG A 1 85 ? 2.644 -13.806 -5.870 1.00 85.94 85 ARG A CA 1
ATOM 669 C C . ARG A 1 85 ? 3.620 -13.085 -6.782 1.00 85.94 85 ARG A C 1
ATOM 671 O O . ARG A 1 85 ? 3.452 -13.183 -7.989 1.00 85.94 85 ARG A O 1
ATOM 678 N N . ILE A 1 86 ? 4.643 -12.441 -6.231 1.00 84.88 86 ILE A N 1
ATOM 679 C CA . ILE A 1 86 ? 5.654 -11.749 -7.040 1.00 84.88 86 ILE A CA 1
ATOM 680 C C . ILE A 1 86 ? 6.509 -12.747 -7.816 1.00 84.88 86 ILE A C 1
ATOM 682 O O . ILE A 1 86 ? 6.843 -12.486 -8.967 1.00 84.88 86 ILE A O 1
ATOM 686 N N . TYR A 1 87 ? 6.824 -13.905 -7.227 1.00 83.56 87 TYR A N 1
ATOM 687 C CA . TYR A 1 87 ? 7.532 -14.959 -7.951 1.00 83.56 87 TYR A CA 1
ATOM 688 C C . TYR A 1 87 ? 6.730 -15.472 -9.156 1.00 83.56 87 TYR A C 1
ATOM 690 O O . TYR A 1 87 ? 7.295 -15.694 -10.222 1.00 83.56 87 TYR A O 1
ATOM 698 N N . HIS A 1 88 ? 5.416 -15.650 -8.994 1.00 82.00 88 HIS A N 1
ATOM 699 C CA . HIS A 1 88 ? 4.552 -16.162 -10.056 1.00 82.00 88 HIS A CA 1
ATOM 700 C C . HIS A 1 88 ? 4.243 -15.112 -11.131 1.00 82.00 88 HIS A C 1
ATOM 702 O O . HIS A 1 88 ? 4.184 -15.441 -12.312 1.00 82.00 88 HIS A O 1
ATOM 708 N N . ASP A 1 89 ? 3.995 -13.867 -10.726 1.00 79.88 89 ASP A N 1
ATOM 709 C CA . ASP A 1 89 ? 3.726 -12.753 -11.629 1.00 79.88 89 ASP A CA 1
ATOM 710 C C . ASP A 1 89 ? 4.020 -11.417 -10.932 1.00 79.88 89 ASP A C 1
ATOM 712 O O . ASP A 1 89 ? 3.178 -10.851 -10.231 1.00 79.88 89 ASP A O 1
ATOM 716 N N . ARG A 1 90 ? 5.239 -10.905 -11.131 1.00 72.25 90 ARG A N 1
ATOM 717 C CA . ARG A 1 90 ? 5.697 -9.635 -10.543 1.00 72.25 90 ARG A CA 1
ATOM 718 C C . ARG A 1 90 ? 4.959 -8.400 -11.080 1.00 72.25 90 ARG A C 1
ATOM 720 O O . ARG A 1 90 ? 4.952 -7.378 -10.400 1.00 72.25 90 ARG A O 1
ATOM 727 N N . TRP A 1 91 ? 4.338 -8.497 -12.259 1.00 68.25 91 TRP A N 1
ATOM 728 C CA . TRP A 1 91 ? 3.586 -7.409 -12.904 1.00 68.25 91 TRP A CA 1
ATOM 729 C C . TRP A 1 91 ? 2.077 -7.528 -12.668 1.00 68.25 91 TRP A C 1
ATOM 731 O O . TRP A 1 91 ? 1.325 -6.583 -12.897 1.00 68.25 91 TRP A O 1
ATOM 741 N N . GLY A 1 92 ? 1.632 -8.682 -12.177 1.00 70.25 92 GLY A N 1
ATOM 742 C CA . GLY A 1 92 ? 0.231 -8.991 -11.984 1.00 70.25 92 GLY A CA 1
ATOM 743 C C . GLY A 1 92 ? -0.454 -8.086 -10.968 1.00 70.25 92 GLY A C 1
ATOM 744 O O . GLY A 1 92 ? 0.004 -7.902 -9.835 1.00 70.25 92 GLY A O 1
ATOM 745 N N . TYR A 1 93 ? -1.657 -7.633 -11.325 1.00 66.94 93 TYR A N 1
ATOM 746 C CA . TYR A 1 93 ? -2.573 -6.896 -10.446 1.00 66.94 93 TYR A CA 1
ATOM 747 C C . TYR A 1 93 ? -2.748 -7.557 -9.069 1.00 66.94 93 TYR A C 1
ATOM 749 O O . TYR A 1 93 ? -2.966 -6.876 -8.062 1.00 66.94 93 TYR A O 1
ATOM 757 N N . GLY A 1 94 ? -2.637 -8.889 -9.008 1.00 71.25 94 GLY A N 1
ATOM 758 C CA . GLY A 1 94 ? -2.789 -9.696 -7.797 1.00 71.25 94 GLY A CA 1
ATOM 759 C C . GLY A 1 94 ? -1.746 -9.436 -6.704 1.00 71.25 94 GLY A C 1
ATOM 760 O O . GLY A 1 94 ? -2.047 -9.695 -5.539 1.00 71.25 94 GLY A O 1
ATOM 761 N N . VAL A 1 95 ? -0.568 -8.894 -7.040 1.00 78.81 95 VAL A N 1
ATOM 762 C CA . VAL A 1 95 ? 0.490 -8.574 -6.063 1.00 78.81 95 VAL A CA 1
ATOM 763 C C . VAL A 1 95 ? 0.043 -7.478 -5.098 1.00 78.81 95 VAL A C 1
ATOM 765 O O . VAL A 1 95 ? 0.277 -7.590 -3.898 1.00 78.81 95 VAL A O 1
ATOM 768 N N . TYR A 1 96 ? -0.636 -6.443 -5.598 1.00 76.75 96 TYR A N 1
ATOM 769 C CA . TYR A 1 96 ? -1.099 -5.325 -4.770 1.00 76.75 96 TYR A CA 1
ATOM 770 C C . TYR A 1 96 ? -2.577 -5.455 -4.393 1.00 76.75 96 TYR A C 1
ATOM 772 O O . TYR A 1 96 ? -2.932 -5.268 -3.231 1.00 76.75 96 TYR A O 1
ATOM 780 N N . SER A 1 97 ? -3.451 -5.808 -5.342 1.00 76.19 97 SER A N 1
ATOM 781 C CA . SER A 1 97 ? -4.903 -5.847 -5.101 1.00 76.19 97 SER A CA 1
ATOM 782 C C . SER A 1 97 ? -5.320 -6.908 -4.079 1.00 76.19 97 SER A C 1
ATOM 784 O O . SER A 1 97 ? -6.207 -6.646 -3.269 1.00 76.19 97 SER A O 1
ATOM 786 N N . GLY A 1 98 ? -4.655 -8.069 -4.055 1.00 78.69 98 GLY A N 1
ATOM 787 C CA . GLY A 1 98 ? -4.940 -9.137 -3.097 1.00 78.69 98 GLY A CA 1
ATOM 788 C C . GLY A 1 98 ? -4.671 -8.704 -1.651 1.00 78.69 98 GLY A C 1
ATOM 789 O O . GLY A 1 98 ? -5.609 -8.673 -0.846 1.00 78.69 98 GLY A O 1
ATOM 790 N N . PRO A 1 99 ? -3.426 -8.318 -1.308 1.00 79.00 99 PRO A N 1
ATOM 791 C CA . PRO A 1 99 ? -3.086 -7.824 0.023 1.00 79.00 99 PRO A CA 1
ATOM 792 C C . PRO A 1 99 ? -3.890 -6.580 0.423 1.00 79.00 99 PRO A C 1
ATOM 794 O O . PRO A 1 99 ? -4.429 -6.523 1.526 1.00 79.00 99 PRO A O 1
ATOM 797 N N . ILE A 1 100 ? -4.041 -5.599 -0.472 1.00 81.81 100 ILE A N 1
ATOM 798 C CA . ILE A 1 100 ? -4.754 -4.355 -0.151 1.00 81.81 100 ILE A CA 1
ATOM 799 C C . ILE A 1 100 ? -6.238 -4.628 0.083 1.00 81.81 100 ILE A C 1
ATOM 801 O O . ILE A 1 100 ? -6.756 -4.266 1.137 1.00 81.81 100 ILE A O 1
ATOM 805 N N . GLY A 1 101 ? -6.912 -5.315 -0.843 1.00 82.50 101 GLY A N 1
ATOM 806 C CA . GLY A 1 101 ? -8.333 -5.637 -0.724 1.00 82.50 101 GLY A CA 1
ATOM 807 C C . GLY A 1 101 ? -8.634 -6.453 0.531 1.00 82.50 101 GLY A C 1
ATOM 808 O O . GLY A 1 101 ? -9.539 -6.111 1.291 1.00 82.50 101 GLY A O 1
ATOM 809 N N . THR A 1 102 ? -7.817 -7.473 0.811 1.00 83.31 102 THR A N 1
ATOM 810 C CA . THR A 1 102 ? -7.968 -8.296 2.021 1.00 83.31 102 THR A CA 1
ATOM 811 C C . THR A 1 102 ? -7.804 -7.457 3.285 1.00 83.31 102 THR A C 1
ATOM 813 O O . THR A 1 102 ? -8.617 -7.550 4.204 1.00 83.31 102 THR A O 1
ATOM 816 N N . ALA A 1 103 ? -6.787 -6.598 3.339 1.00 84.56 103 ALA A N 1
ATOM 817 C CA . ALA A 1 103 ? -6.531 -5.776 4.509 1.00 84.56 103 ALA A CA 1
ATOM 818 C C . ALA A 1 103 ? -7.614 -4.705 4.731 1.00 84.56 103 ALA A C 1
ATOM 820 O O . ALA A 1 103 ? -8.041 -4.515 5.871 1.00 84.56 103 ALA A O 1
ATOM 821 N N . VAL A 1 104 ? -8.120 -4.063 3.668 1.00 83.94 104 VAL A N 1
ATOM 822 C CA . VAL A 1 104 ? -9.258 -3.129 3.760 1.00 83.94 104 VAL A CA 1
ATOM 823 C C . VAL A 1 104 ? -10.486 -3.840 4.321 1.00 83.94 104 VAL A C 1
ATOM 825 O O . VAL A 1 104 ? -11.058 -3.367 5.299 1.00 83.94 104 VAL A O 1
ATOM 828 N N . LEU A 1 105 ? -10.851 -5.002 3.768 1.00 85.38 105 LEU A N 1
ATOM 829 C CA . LEU A 1 105 ? -11.996 -5.785 4.242 1.00 85.38 105 LEU A CA 1
ATOM 830 C C . LEU A 1 105 ? -11.868 -6.130 5.728 1.00 85.38 105 LEU A C 1
ATOM 832 O O . LEU A 1 105 ? -12.812 -5.947 6.496 1.00 85.38 105 LEU A O 1
ATOM 836 N N . VAL A 1 106 ? -10.687 -6.578 6.150 1.00 85.50 106 VAL A N 1
ATOM 837 C CA . VAL A 1 106 ? -10.403 -6.920 7.545 1.00 85.50 106 VAL A CA 1
ATOM 838 C C . VAL A 1 106 ? -10.560 -5.710 8.476 1.00 85.50 106 VAL A C 1
ATOM 840 O O . VAL A 1 106 ? -11.211 -5.824 9.519 1.00 85.50 106 VAL A O 1
ATOM 843 N N . ILE A 1 107 ? -10.018 -4.547 8.098 1.00 83.88 107 ILE A N 1
ATOM 844 C CA . ILE A 1 107 ? -10.149 -3.297 8.864 1.00 83.88 107 ILE A CA 1
ATOM 845 C C . ILE A 1 107 ? -11.622 -2.882 8.956 1.00 83.88 107 ILE A C 1
ATOM 847 O O . ILE A 1 107 ? -12.114 -2.593 10.049 1.00 83.88 107 ILE A O 1
ATOM 851 N N . THR A 1 108 ? -12.349 -2.907 7.835 1.00 83.50 108 THR A N 1
ATOM 852 C CA . THR A 1 108 ? -13.771 -2.552 7.779 1.00 83.50 108 THR A CA 1
ATOM 853 C C . THR A 1 108 ? -14.606 -3.454 8.683 1.00 83.50 108 THR A C 1
ATOM 855 O O . THR A 1 108 ? -15.380 -2.949 9.495 1.00 83.50 108 THR A O 1
ATOM 858 N N . VAL A 1 109 ? -14.422 -4.776 8.613 1.00 85.50 109 VAL A N 1
ATOM 859 C CA . VAL A 1 109 ? -15.143 -5.734 9.468 1.00 85.50 109 VAL A CA 1
ATOM 860 C C . VAL A 1 109 ? -14.865 -5.465 10.946 1.00 85.50 109 VAL A C 1
ATOM 862 O O . VAL A 1 109 ? -15.798 -5.406 11.749 1.00 85.50 109 VAL A O 1
ATOM 865 N N . LYS A 1 110 ? -13.600 -5.243 11.317 1.00 82.94 110 LYS A N 1
ATOM 866 C CA . LYS A 1 110 ? -13.212 -4.925 12.698 1.00 82.94 110 LYS A CA 1
ATOM 867 C C . LYS A 1 110 ? -13.850 -3.638 13.205 1.00 82.94 110 LYS A C 1
ATOM 869 O O . LYS A 1 110 ? -14.340 -3.596 14.334 1.00 82.94 110 LYS A O 1
ATOM 874 N N . TRP A 1 111 ? -13.862 -2.588 12.392 1.00 82.62 111 TRP A N 1
ATOM 875 C CA . TRP A 1 111 ? -14.480 -1.322 12.777 1.00 82.62 111 TRP A CA 1
ATOM 876 C C . TRP A 1 111 ? -15.992 -1.448 12.897 1.00 82.62 111 TRP A C 1
ATOM 878 O O . TRP A 1 111 ? -16.549 -0.945 13.867 1.00 82.62 111 TRP A O 1
ATOM 888 N N . LEU A 1 112 ? -16.648 -2.188 11.999 1.00 83.06 112 LEU A N 1
ATOM 889 C CA . LEU A 1 112 ? -18.077 -2.496 12.102 1.00 83.06 112 LEU A CA 1
ATOM 890 C C . LEU A 1 112 ? -18.413 -3.253 13.393 1.00 83.06 112 LEU A C 1
ATOM 892 O O . LEU A 1 112 ? -19.365 -2.885 14.082 1.00 83.06 112 LEU A O 1
ATOM 896 N N . GLN A 1 113 ? -17.612 -4.254 13.769 1.00 84.62 113 GLN A N 1
ATOM 897 C CA . GLN A 1 113 ? -17.771 -4.967 15.043 1.00 84.62 113 GLN A CA 1
ATOM 898 C C . GLN A 1 113 ? -17.636 -4.014 16.239 1.00 84.62 113 GLN A C 1
ATOM 900 O O . GLN A 1 113 ? -18.518 -3.964 17.095 1.00 84.62 113 GLN A O 1
ATOM 905 N N . LYS A 1 114 ? -16.591 -3.181 16.249 1.00 80.75 114 LYS A N 1
ATOM 906 C CA . LYS A 1 114 ? -16.333 -2.216 17.328 1.00 80.75 114 LYS A CA 1
ATOM 907 C C . LYS A 1 114 ? -17.404 -1.124 17.417 1.00 80.75 114 LYS A C 1
ATOM 909 O O . LYS A 1 114 ? -17.752 -0.701 18.517 1.00 80.75 114 LYS A O 1
ATOM 914 N N . MET A 1 115 ? -17.961 -0.694 16.282 1.00 82.44 115 MET A N 1
ATOM 915 C CA . MET A 1 115 ? -19.102 0.226 16.226 1.00 82.44 115 MET A CA 1
ATOM 916 C C . MET A 1 115 ? -20.367 -0.401 16.815 1.00 82.44 115 MET A C 1
ATOM 918 O O . MET A 1 115 ? -21.086 0.263 17.562 1.00 82.44 115 MET A O 1
ATOM 922 N N . LYS A 1 116 ? -20.615 -1.686 16.529 1.00 85.12 116 LYS A N 1
ATOM 923 C CA . LYS A 1 116 ? -21.747 -2.438 17.086 1.00 85.12 116 LYS A CA 1
ATOM 924 C C . LYS A 1 116 ? -21.627 -2.601 18.604 1.00 85.12 116 LYS A C 1
ATOM 926 O O . LYS A 1 116 ? -22.608 -2.385 19.309 1.00 85.12 116 LYS A O 1
ATOM 931 N N . GLU A 1 117 ? -20.436 -2.928 19.102 1.00 83.94 117 GLU A N 1
ATOM 932 C CA . GLU A 1 117 ? -20.156 -3.068 20.540 1.00 83.94 117 GLU A CA 1
ATOM 933 C C . GLU A 1 117 ? -20.280 -1.736 21.288 1.00 83.94 117 GLU A C 1
ATOM 935 O O . GLU A 1 117 ? -20.916 -1.667 22.337 1.00 83.94 117 GLU A O 1
ATOM 940 N N . LYS A 1 118 ? -19.712 -0.656 20.735 1.00 78.50 118 LYS A N 1
ATOM 941 C CA . LYS A 1 118 ? -19.740 0.674 21.362 1.00 78.50 118 LYS A CA 1
ATOM 942 C C . LYS A 1 118 ? -21.031 1.461 21.119 1.00 78.50 118 LYS A C 1
ATOM 944 O O . LYS A 1 118 ? -21.170 2.542 21.684 1.00 78.50 118 LYS A O 1
ATOM 949 N N . LYS A 1 119 ? -21.943 0.960 20.273 1.00 79.56 119 LYS A N 1
ATOM 950 C CA . LYS A 1 119 ? -23.142 1.675 19.787 1.00 79.56 119 LYS A CA 1
ATOM 951 C C . LYS A 1 119 ? -22.832 3.110 19.326 1.00 79.56 119 LYS A C 1
ATOM 953 O O . LYS A 1 119 ? -23.586 4.041 19.596 1.00 79.56 119 LYS A O 1
ATOM 958 N N . GLY A 1 120 ? -21.704 3.298 18.647 1.00 75.19 120 GLY A N 1
ATOM 959 C CA . GLY A 1 120 ? -21.204 4.612 18.239 1.00 75.19 120 GLY A CA 1
ATOM 960 C C . GLY A 1 120 ? -20.191 4.502 17.105 1.00 75.19 120 GLY A C 1
ATOM 961 O O . GLY A 1 120 ? -19.716 3.410 16.808 1.00 75.19 120 GLY A O 1
ATOM 962 N N . LEU A 1 121 ? -19.870 5.623 16.453 1.00 70.25 121 LEU A N 1
ATOM 963 C CA . LEU A 1 121 ? -18.973 5.624 15.295 1.00 70.25 121 LEU A CA 1
ATOM 964 C C . LEU A 1 121 ? -17.515 5.365 15.712 1.00 70.25 121 LEU A C 1
ATOM 966 O O . LEU A 1 121 ? -17.012 5.979 16.654 1.00 70.25 121 LEU A O 1
ATOM 970 N N . TYR A 1 122 ? -16.835 4.467 15.000 1.00 66.50 122 TYR A N 1
ATOM 971 C CA . TYR A 1 122 ? -15.433 4.131 15.217 1.00 66.50 122 TYR A CA 1
ATOM 972 C C . TYR A 1 122 ? -14.715 3.961 13.874 1.00 66.50 122 TYR A C 1
ATOM 974 O O . TYR A 1 122 ? -15.204 3.203 13.034 1.00 66.50 122 TYR A O 1
ATOM 982 N N . PRO A 1 123 ? -13.528 4.567 13.696 1.00 70.81 123 PRO A N 1
ATOM 983 C CA . PRO A 1 123 ? -12.896 5.560 14.566 1.00 70.81 123 PRO A CA 1
ATOM 984 C C . PRO A 1 123 ? -13.682 6.883 14.608 1.00 70.81 123 PRO A C 1
ATOM 986 O O . PRO A 1 123 ? -14.630 7.100 13.859 1.00 70.81 123 PRO A O 1
ATOM 989 N N . ASP A 1 124 ? -13.308 7.750 15.546 1.00 72.50 124 ASP A N 1
ATOM 990 C CA . ASP A 1 124 ? -13.931 9.061 15.750 1.00 72.50 124 ASP A CA 1
ATOM 991 C C . ASP A 1 124 ? -13.960 9.885 14.451 1.00 72.50 124 ASP A C 1
ATOM 993 O O . ASP A 1 124 ? -12.974 9.880 13.704 1.00 72.50 124 ASP A O 1
ATOM 997 N N . LYS A 1 125 ? -15.060 10.607 14.195 1.00 63.72 125 LYS A N 1
ATOM 998 C CA . LYS A 1 125 ? -15.320 11.253 12.896 1.00 63.72 125 LYS A CA 1
ATOM 999 C C . LYS A 1 125 ? -14.155 12.132 12.453 1.00 63.72 125 LYS A C 1
ATOM 1001 O O . LYS A 1 125 ? -13.757 12.026 11.303 1.00 63.72 125 LYS A O 1
ATOM 1006 N N . SER A 1 126 ? -13.574 12.931 13.354 1.00 68.38 126 SER A N 1
ATOM 1007 C CA . SER A 1 126 ? -12.486 13.856 13.004 1.00 68.38 126 SER A CA 1
ATOM 1008 C C . SER A 1 126 ? -11.209 13.148 12.552 1.00 68.38 126 SER A C 1
ATOM 1010 O O . SER A 1 126 ? -10.571 13.589 11.604 1.00 68.38 126 SER A O 1
ATOM 1012 N N . VAL A 1 127 ? -10.848 12.023 13.174 1.00 71.31 127 VAL A N 1
ATOM 1013 C CA . VAL A 1 127 ? -9.659 11.251 12.781 1.00 71.31 127 VAL A CA 1
ATOM 1014 C C . VAL A 1 127 ? -9.909 10.483 11.493 1.00 71.31 127 VAL A C 1
ATOM 1016 O O . VAL A 1 127 ? -9.013 10.377 10.654 1.00 71.31 127 VAL A O 1
ATOM 1019 N N . TYR A 1 128 ? -11.141 10.010 11.298 1.00 68.00 128 TYR A N 1
ATOM 1020 C CA . TYR A 1 128 ? -11.527 9.396 10.040 1.00 68.00 128 TYR A CA 1
ATOM 1021 C C . TYR A 1 128 ? -11.435 10.392 8.874 1.00 68.00 128 TYR A C 1
ATOM 1023 O O . TYR A 1 128 ? -10.763 10.093 7.893 1.00 68.00 128 TYR A O 1
ATOM 1031 N N . THR A 1 129 ? -12.017 11.593 8.974 1.00 68.00 129 THR A N 1
ATOM 1032 C CA . THR A 1 129 ? -11.964 12.579 7.877 1.00 68.00 129 THR A CA 1
ATOM 1033 C C . THR A 1 129 ? -10.613 13.270 7.708 1.00 68.00 129 THR A C 1
ATOM 1035 O O . THR A 1 129 ? -10.301 13.664 6.590 1.00 68.00 129 THR A O 1
ATOM 1038 N N . GLN A 1 130 ? -9.798 13.429 8.757 1.00 74.31 130 GLN A N 1
ATOM 1039 C CA . GLN A 1 130 ? -8.528 14.167 8.648 1.00 74.31 130 GLN A CA 1
ATOM 1040 C C . GLN A 1 130 ? -7.315 13.301 8.292 1.00 74.31 130 GLN A C 1
ATOM 1042 O O . GLN A 1 130 ? -6.334 13.836 7.784 1.00 74.31 130 GLN A O 1
ATOM 1047 N N . GLN A 1 131 ? -7.343 11.994 8.570 1.00 76.62 131 GLN A N 1
ATOM 1048 C CA . GLN A 1 131 ? -6.168 11.125 8.395 1.00 76.62 131 GLN A CA 1
ATOM 1049 C C . GLN A 1 131 ? -6.487 9.900 7.541 1.00 76.62 131 GLN A C 1
ATOM 1051 O O . GLN A 1 131 ? -5.912 9.703 6.473 1.00 76.62 131 GLN A O 1
ATOM 1056 N N . ILE A 1 132 ? -7.460 9.105 7.977 1.00 78.88 132 ILE A N 1
ATOM 1057 C CA . ILE A 1 132 ? -7.737 7.794 7.384 1.00 78.88 132 ILE A CA 1
ATOM 1058 C C . ILE A 1 132 ? -8.372 7.933 5.998 1.00 78.88 132 ILE A C 1
ATOM 1060 O O . ILE A 1 132 ? -7.902 7.324 5.044 1.00 78.88 132 ILE A O 1
ATOM 1064 N N . GLY A 1 133 ? -9.419 8.748 5.880 1.00 81.94 133 GLY A N 1
ATOM 1065 C CA . GLY A 1 133 ? -10.123 9.028 4.632 1.00 81.94 133 GLY A CA 1
ATOM 1066 C C . GLY A 1 133 ? -9.195 9.545 3.532 1.00 81.94 133 GLY A C 1
ATOM 1067 O O . GLY A 1 133 ? -9.080 8.879 2.504 1.00 81.94 133 GLY A O 1
ATOM 1068 N N . PRO A 1 134 ? -8.478 10.670 3.733 1.00 84.44 134 PRO A N 1
ATOM 1069 C CA . PRO A 1 134 ? -7.562 11.171 2.715 1.00 84.44 134 PRO A CA 1
ATOM 1070 C C . PRO A 1 134 ? -6.435 10.172 2.427 1.00 84.44 134 PRO A C 1
ATOM 1072 O O . PRO A 1 134 ? -6.078 10.000 1.266 1.00 84.44 134 PRO A O 1
ATOM 1075 N N . GLY A 1 135 ? -5.938 9.440 3.432 1.00 85.38 135 GLY A N 1
ATOM 1076 C CA . GLY A 1 135 ? -4.958 8.372 3.233 1.00 85.38 135 GLY A CA 1
ATOM 1077 C C . GLY A 1 135 ? -5.446 7.252 2.304 1.00 85.38 135 GLY A C 1
ATOM 1078 O O . GLY A 1 135 ? -4.732 6.870 1.377 1.00 85.38 135 GLY A O 1
ATOM 1079 N N . PHE A 1 136 ? -6.681 6.773 2.485 1.00 85.00 136 PHE A N 1
ATOM 1080 C CA . PHE A 1 136 ? -7.301 5.802 1.577 1.00 85.00 136 PHE A CA 1
ATOM 1081 C C . PHE A 1 136 ? -7.541 6.375 0.178 1.00 85.00 136 PHE A C 1
ATOM 1083 O O . PHE A 1 136 ? -7.313 5.664 -0.797 1.00 85.00 136 PHE A O 1
ATOM 1090 N N . CYS A 1 137 ? -7.940 7.644 0.055 1.00 88.06 137 CYS A N 1
ATOM 1091 C CA . CYS A 1 137 ? -8.101 8.295 -1.247 1.00 88.06 137 CYS A CA 1
ATOM 1092 C C . CYS A 1 137 ? -6.775 8.378 -2.014 1.00 88.06 137 CYS A C 1
ATOM 1094 O O . CYS A 1 137 ? -6.728 8.005 -3.182 1.00 88.06 137 CYS A O 1
ATOM 1096 N N . PHE A 1 138 ? -5.688 8.811 -1.364 1.00 88.81 138 PHE A N 1
ATOM 1097 C CA . PHE A 1 138 ? -4.361 8.832 -1.987 1.00 88.81 138 PHE A CA 1
ATOM 1098 C C . PHE A 1 138 ? -3.859 7.423 -2.320 1.00 88.81 138 PHE A C 1
ATOM 1100 O O . PHE A 1 138 ? -3.257 7.228 -3.372 1.00 88.81 138 PHE A O 1
ATOM 1107 N N . GLY A 1 139 ? -4.155 6.427 -1.477 1.00 86.56 139 GLY A N 1
ATOM 1108 C CA . GLY A 1 139 ? -3.848 5.025 -1.763 1.00 86.56 139 GLY A CA 1
ATOM 1109 C C . GLY A 1 139 ? -4.610 4.495 -2.982 1.00 86.56 139 GLY A C 1
ATOM 1110 O O . GLY A 1 139 ? -4.014 3.873 -3.856 1.00 86.56 139 GLY A O 1
ATOM 1111 N N . ALA A 1 140 ? -5.908 4.787 -3.086 1.00 86.88 140 ALA A N 1
ATOM 1112 C CA . ALA A 1 140 ? -6.724 4.426 -4.243 1.00 86.88 140 ALA A CA 1
ATOM 1113 C C . ALA A 1 140 ? -6.242 5.131 -5.519 1.00 86.88 140 ALA A C 1
ATOM 1115 O O . ALA A 1 140 ? -6.137 4.490 -6.562 1.00 86.88 140 ALA A O 1
ATOM 1116 N N . LEU A 1 141 ? -5.883 6.415 -5.424 1.00 89.19 141 LEU A N 1
ATOM 1117 C CA . LEU A 1 141 ? -5.289 7.170 -6.525 1.00 89.19 141 LEU A CA 1
ATOM 1118 C C . LEU A 1 141 ? -3.965 6.543 -6.981 1.00 89.19 141 LEU A C 1
ATOM 1120 O O . LEU A 1 141 ? -3.780 6.342 -8.175 1.00 89.19 141 LEU A O 1
ATOM 1124 N N . ALA A 1 142 ? -3.077 6.176 -6.053 1.00 87.00 142 ALA A N 1
ATOM 1125 C CA . ALA A 1 142 ? -1.820 5.504 -6.378 1.00 87.00 142 ALA A CA 1
ATOM 1126 C C . ALA A 1 142 ? -2.063 4.194 -7.150 1.00 87.00 142 ALA A C 1
ATOM 1128 O O . ALA A 1 142 ? -1.448 3.962 -8.188 1.00 87.00 142 ALA A O 1
ATOM 1129 N N . LEU A 1 143 ? -3.010 3.365 -6.703 1.00 85.38 143 LEU A N 1
ATOM 1130 C CA . LEU A 1 143 ? -3.357 2.132 -7.416 1.00 85.38 143 LEU A CA 1
ATOM 1131 C C . LEU A 1 143 ? -3.983 2.402 -8.784 1.00 85.38 143 LEU A C 1
ATOM 1133 O O . LEU A 1 143 ? -3.655 1.709 -9.742 1.00 85.38 143 LEU A O 1
ATOM 1137 N N . MET A 1 144 ? -4.853 3.409 -8.899 1.00 86.69 144 MET A N 1
ATOM 1138 C CA . MET A 1 144 ? -5.426 3.793 -10.191 1.00 86.69 144 MET A CA 1
ATOM 1139 C C . MET A 1 144 ? -4.333 4.203 -11.182 1.00 86.69 144 MET A C 1
ATOM 1141 O O . MET A 1 144 ? -4.341 3.733 -12.316 1.00 86.69 144 MET A O 1
ATOM 1145 N N . LEU A 1 145 ? -3.371 5.022 -10.747 1.00 86.00 145 LEU A N 1
ATOM 1146 C CA . LEU A 1 145 ? -2.249 5.466 -11.578 1.00 86.00 145 LEU A CA 1
ATOM 1147 C C . LEU A 1 145 ? -1.394 4.291 -12.052 1.00 86.00 145 LEU A C 1
ATOM 1149 O O . LEU A 1 145 ? -1.116 4.189 -13.241 1.00 86.00 145 LEU A O 1
ATOM 1153 N N . ARG A 1 146 ? -1.042 3.379 -11.138 1.00 83.12 146 ARG A N 1
ATOM 1154 C CA . ARG A 1 146 ? -0.231 2.192 -11.440 1.00 83.12 146 ARG A CA 1
ATOM 1155 C C . ARG A 1 146 ? -0.924 1.226 -12.402 1.00 83.12 146 ARG A C 1
ATOM 1157 O O . ARG A 1 146 ? -0.251 0.584 -13.188 1.00 83.12 146 ARG A O 1
ATOM 1164 N N . PHE A 1 147 ? -2.247 1.087 -12.333 1.00 81.44 147 PHE A N 1
ATOM 1165 C CA . PHE A 1 147 ? -2.951 0.025 -13.061 1.00 81.44 147 PHE A CA 1
ATOM 1166 C C . PHE A 1 147 ? -3.665 0.456 -14.336 1.00 81.44 147 PHE A C 1
ATOM 1168 O O . PHE A 1 147 ? -3.838 -0.375 -15.222 1.00 81.44 147 PHE A O 1
ATOM 1175 N N . PHE A 1 148 ? -4.113 1.708 -14.414 1.00 83.69 148 PHE A N 1
ATOM 1176 C CA . PHE A 1 148 ? -4.940 2.180 -15.528 1.00 83.69 148 PHE A CA 1
ATOM 1177 C C . PHE A 1 148 ? -4.267 3.264 -16.364 1.00 83.69 148 PHE A C 1
ATOM 1179 O O . PHE A 1 148 ? -4.620 3.426 -17.526 1.00 83.69 148 PHE A O 1
ATOM 1186 N N . PHE A 1 149 ? -3.325 4.012 -15.785 1.00 84.94 149 PHE A N 1
ATOM 1187 C CA . PHE A 1 149 ? -2.747 5.191 -16.436 1.00 84.94 149 PHE A CA 1
ATOM 1188 C C . PHE A 1 149 ? -1.247 5.079 -16.695 1.00 84.94 149 PHE A C 1
ATOM 1190 O O . PHE A 1 149 ? -0.683 5.963 -17.331 1.00 84.94 149 PHE A O 1
ATOM 1197 N N . GLU A 1 150 ? -0.584 4.024 -16.220 1.00 79.94 150 GLU A N 1
ATOM 1198 C CA . GLU A 1 150 ? 0.877 3.923 -16.288 1.00 79.94 150 GLU A CA 1
ATOM 1199 C C . GLU A 1 150 ? 1.419 3.904 -17.726 1.00 79.94 150 GLU A C 1
ATOM 1201 O O . GLU A 1 150 ? 2.521 4.388 -17.967 1.00 79.94 150 GLU A O 1
ATOM 1206 N N . GLU A 1 151 ? 0.626 3.434 -18.691 1.00 81.69 151 GLU A N 1
ATOM 1207 C CA . GLU A 1 151 ? 1.006 3.384 -20.108 1.00 81.69 151 GLU A CA 1
ATOM 1208 C C . GLU A 1 151 ? 0.919 4.735 -20.838 1.00 81.69 151 GLU A C 1
ATOM 1210 O O . GLU A 1 151 ? 1.446 4.850 -21.940 1.00 81.69 151 GLU A O 1
ATOM 1215 N N . TRP A 1 152 ? 0.266 5.758 -20.270 1.00 81.75 152 TRP A N 1
ATOM 1216 C CA . TRP A 1 152 ? 0.113 7.055 -20.948 1.00 81.75 152 TRP A CA 1
ATOM 1217 C C . TRP A 1 152 ? 1.441 7.808 -21.034 1.00 81.75 152 TRP A C 1
ATOM 1219 O O . TRP A 1 152 ? 1.937 8.087 -22.118 1.00 81.75 152 TRP A O 1
ATOM 1229 N N . ASP A 1 153 ? 2.018 8.105 -19.873 1.00 86.19 153 ASP A N 1
ATOM 1230 C CA . ASP A 1 153 ? 3.277 8.831 -19.728 1.00 86.19 153 ASP A CA 1
ATOM 1231 C C . ASP A 1 153 ? 4.049 8.217 -18.564 1.00 86.19 153 ASP A C 1
ATOM 1233 O O . ASP A 1 153 ? 4.073 8.772 -17.461 1.00 86.19 153 ASP A O 1
ATOM 1237 N N . TYR A 1 154 ? 4.655 7.048 -18.798 1.00 81.12 154 TYR A N 1
ATOM 1238 C CA . TYR A 1 154 ? 5.296 6.227 -17.764 1.00 81.12 154 TYR A CA 1
ATOM 1239 C C . TYR A 1 154 ? 6.119 7.056 -16.774 1.00 81.12 154 TYR A C 1
ATOM 1241 O O . TYR A 1 154 ? 5.880 7.001 -15.574 1.00 81.12 154 TYR A O 1
ATOM 1249 N N . THR A 1 155 ? 7.021 7.914 -17.255 1.00 82.69 155 THR A N 1
ATOM 1250 C CA . THR A 1 155 ? 7.885 8.733 -16.393 1.00 82.69 155 THR A CA 1
ATOM 1251 C C . THR A 1 155 ? 7.094 9.627 -15.433 1.00 82.69 155 THR A C 1
ATOM 1253 O O . THR A 1 155 ? 7.407 9.690 -14.242 1.00 82.69 155 THR A O 1
ATOM 1256 N N . TYR A 1 156 ? 6.055 10.306 -15.921 1.00 84.62 156 TYR A N 1
ATOM 1257 C CA . TYR A 1 156 ? 5.253 11.223 -15.112 1.00 84.62 156 TYR A CA 1
ATOM 1258 C C . TYR A 1 156 ? 4.265 10.476 -14.220 1.00 84.62 156 TYR A C 1
ATOM 1260 O O . TYR A 1 156 ? 4.173 10.767 -13.027 1.00 84.62 156 TYR A O 1
ATOM 1268 N N . VAL A 1 157 ? 3.561 9.488 -14.772 1.00 87.19 157 VAL A N 1
ATOM 1269 C CA . VAL A 1 157 ? 2.548 8.715 -14.050 1.00 87.19 157 VAL A CA 1
ATOM 1270 C C . VAL A 1 157 ? 3.190 7.864 -12.960 1.00 87.19 157 VAL A C 1
ATOM 1272 O O . VAL A 1 157 ? 2.710 7.868 -11.827 1.00 87.19 157 VAL A O 1
ATOM 1275 N N . HIS A 1 158 ? 4.315 7.211 -13.250 1.00 83.81 158 HIS A N 1
ATOM 1276 C CA . HIS A 1 158 ? 5.062 6.423 -12.274 1.00 83.81 158 HIS A CA 1
ATOM 1277 C C . HIS A 1 158 ? 5.640 7.308 -11.160 1.00 83.81 158 HIS A C 1
ATOM 1279 O O . HIS A 1 158 ? 5.544 6.970 -9.979 1.00 83.81 158 HIS A O 1
ATOM 1285 N N . SER A 1 159 ? 6.161 8.495 -11.494 1.00 86.00 159 SER A N 1
ATOM 1286 C CA . SER A 1 159 ? 6.608 9.468 -10.485 1.00 86.00 159 SER A CA 1
ATOM 1287 C C . SER A 1 159 ? 5.452 9.937 -9.596 1.00 86.00 159 SER A C 1
ATOM 1289 O O . SER A 1 159 ? 5.574 9.985 -8.369 1.00 86.00 159 SER A O 1
ATOM 1291 N N . PHE A 1 160 ? 4.302 10.248 -10.197 1.00 87.50 160 PHE A N 1
ATOM 1292 C CA . PHE A 1 160 ? 3.116 10.688 -9.469 1.00 87.50 160 PHE A CA 1
ATOM 1293 C C . PHE A 1 160 ? 2.526 9.572 -8.594 1.00 87.50 160 PHE A C 1
ATOM 1295 O O . PHE A 1 160 ? 2.099 9.841 -7.470 1.00 87.50 160 PHE A O 1
ATOM 1302 N N . TYR A 1 161 ? 2.593 8.318 -9.047 1.00 87.75 161 TYR A N 1
ATOM 1303 C CA . TYR A 1 161 ? 2.267 7.132 -8.256 1.00 87.75 161 TYR A CA 1
ATOM 1304 C C . TYR A 1 161 ? 3.080 7.076 -6.955 1.00 87.75 161 TYR A C 1
ATOM 1306 O O . TYR A 1 161 ? 2.489 6.950 -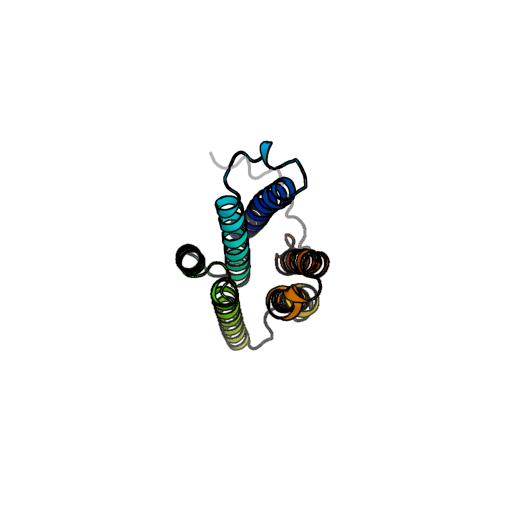5.880 1.00 87.75 161 TYR A O 1
ATOM 1314 N N . HIS A 1 162 ? 4.407 7.242 -7.015 1.00 83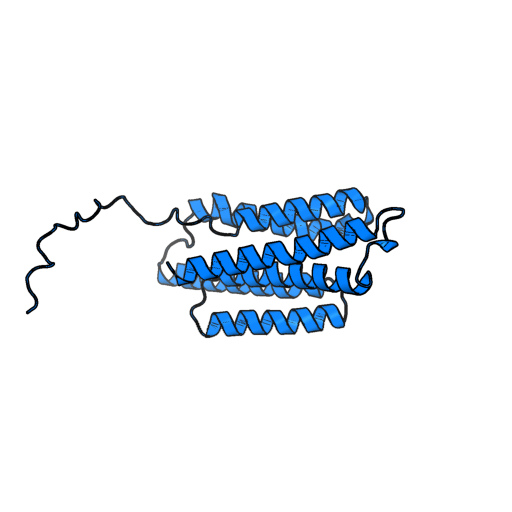.81 162 HIS A N 1
ATOM 1315 C CA . HIS A 1 162 ? 5.259 7.223 -5.816 1.00 83.81 162 HIS A CA 1
ATOM 1316 C C . HIS A 1 162 ? 4.943 8.361 -4.849 1.00 83.81 162 HIS A C 1
ATOM 1318 O O . HIS A 1 162 ? 4.909 8.149 -3.634 1.00 83.81 162 HIS A O 1
ATOM 1324 N N . CYS A 1 163 ? 4.656 9.554 -5.372 1.00 86.38 163 CYS A N 1
ATOM 1325 C CA . CYS A 1 163 ? 4.221 10.693 -4.568 1.00 86.38 163 CYS A CA 1
ATOM 1326 C C . CYS A 1 163 ? 2.881 10.416 -3.871 1.00 86.38 163 CYS A C 1
ATOM 1328 O O . CYS A 1 163 ? 2.769 10.596 -2.657 1.00 86.38 163 CYS A O 1
ATOM 1330 N N . ALA A 1 164 ? 1.876 9.934 -4.608 1.00 87.25 164 ALA A N 1
ATOM 1331 C CA . ALA A 1 164 ? 0.565 9.595 -4.060 1.00 87.25 164 ALA A CA 1
ATOM 1332 C C . ALA A 1 164 ? 0.666 8.485 -3.002 1.00 87.25 164 ALA A C 1
ATOM 1334 O O . ALA A 1 164 ? 0.086 8.600 -1.920 1.00 87.25 164 ALA A O 1
ATOM 1335 N N . LEU A 1 165 ? 1.470 7.452 -3.264 1.00 85.06 165 LEU A N 1
ATOM 1336 C CA . LEU A 1 165 ? 1.711 6.360 -2.327 1.00 85.06 165 LEU A CA 1
ATOM 1337 C C . LEU A 1 165 ? 2.423 6.844 -1.054 1.00 85.06 165 LEU A C 1
ATOM 1339 O O . LEU A 1 165 ? 2.042 6.467 0.055 1.00 85.06 165 LEU A O 1
ATOM 1343 N N . ALA A 1 166 ? 3.425 7.718 -1.182 1.00 83.75 166 ALA A N 1
ATOM 1344 C CA . ALA A 1 166 ? 4.104 8.313 -0.034 1.00 83.75 166 ALA A CA 1
ATOM 1345 C C . ALA A 1 166 ? 3.144 9.149 0.827 1.00 83.75 166 ALA A C 1
ATOM 1347 O O . ALA A 1 166 ? 3.158 9.019 2.052 1.00 83.75 166 ALA A O 1
ATOM 1348 N N . MET A 1 167 ? 2.278 9.951 0.201 1.00 85.00 167 MET A N 1
ATOM 1349 C CA . MET A 1 167 ? 1.250 10.725 0.903 1.00 85.00 167 MET A CA 1
ATOM 1350 C C . MET A 1 167 ? 0.244 9.821 1.619 1.00 85.00 167 MET A C 1
ATOM 1352 O O . MET A 1 167 ? -0.095 10.082 2.774 1.00 85.00 167 MET A O 1
ATOM 1356 N N . ALA A 1 168 ? -0.180 8.726 0.980 1.00 86.06 168 ALA A N 1
ATOM 1357 C CA . ALA A 1 168 ? -1.053 7.733 1.596 1.00 86.06 168 ALA A CA 1
ATOM 1358 C C . ALA A 1 168 ? -0.431 7.159 2.877 1.00 86.06 168 ALA A C 1
ATOM 1360 O O . ALA A 1 168 ? -1.085 7.141 3.918 1.00 86.06 168 ALA A O 1
ATOM 1361 N N . PHE A 1 169 ? 0.847 6.768 2.840 1.00 81.50 169 PHE A N 1
ATOM 1362 C CA . PHE A 1 169 ? 1.552 6.266 4.021 1.00 81.50 169 PHE A CA 1
ATOM 1363 C C . PHE A 1 169 ? 1.662 7.301 5.139 1.00 81.50 169 PHE A C 1
ATOM 1365 O O . P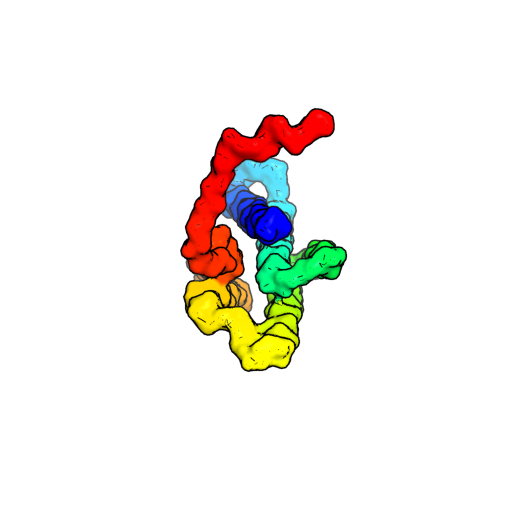HE A 1 169 ? 1.391 6.972 6.290 1.00 81.50 169 PHE A O 1
ATOM 1372 N N . VAL A 1 170 ? 2.024 8.546 4.820 1.00 81.75 170 VAL A N 1
ATOM 1373 C CA . VAL A 1 170 ? 2.157 9.622 5.819 1.00 81.75 170 VAL A CA 1
ATOM 1374 C C . VAL A 1 170 ? 0.826 9.917 6.519 1.00 81.75 170 VAL A C 1
ATOM 1376 O O . VAL A 1 170 ? 0.817 10.239 7.705 1.00 81.75 170 VAL A O 1
ATOM 1379 N N . LEU A 1 171 ? -0.294 9.804 5.801 1.00 81.31 171 LEU A N 1
ATOM 1380 C CA . LEU A 1 171 ? -1.632 10.055 6.340 1.00 81.31 171 LEU A CA 1
ATOM 1381 C C . LEU A 1 171 ? -2.216 8.848 7.088 1.00 81.31 171 LEU A C 1
ATOM 1383 O O . LEU A 1 171 ? -2.888 9.033 8.102 1.00 81.31 171 LEU A O 1
ATOM 1387 N N . LEU A 1 172 ? -1.966 7.627 6.600 1.00 75.12 172 LEU A N 1
ATOM 1388 C CA . LEU A 1 172 ? -2.451 6.385 7.212 1.00 75.12 172 LEU A CA 1
ATOM 1389 C C . LEU A 1 172 ? -1.660 6.001 8.464 1.00 75.12 172 LEU A C 1
ATOM 1391 O O . LEU A 1 172 ? -2.235 5.415 9.384 1.00 75.12 172 LEU A O 1
ATOM 1395 N N . LEU A 1 173 ? -0.360 6.310 8.516 1.00 70.31 173 LEU A N 1
ATOM 1396 C CA . LEU A 1 173 ? 0.458 6.041 9.691 1.00 70.31 173 LEU A CA 1
ATOM 1397 C C . LEU A 1 173 ? 0.132 7.070 10.779 1.00 70.31 173 LEU A C 1
ATOM 1399 O O . LEU A 1 173 ? 0.349 8.268 10.582 1.00 70.31 173 LEU A O 1
ATOM 1403 N N . PRO A 1 174 ? -0.381 6.639 11.945 1.00 60.06 174 PRO A N 1
ATOM 1404 C CA . PRO A 1 174 ? -0.687 7.561 13.021 1.00 60.06 174 PRO A CA 1
ATOM 1405 C C . PRO A 1 174 ? 0.604 8.244 13.486 1.00 60.06 174 PRO A C 1
ATOM 1407 O O . PRO A 1 174 ? 1.457 7.625 14.120 1.00 60.06 174 PRO A O 1
ATOM 1410 N N . LYS A 1 175 ? 0.731 9.541 13.177 1.00 55.72 175 LYS A N 1
ATOM 1411 C CA . LYS A 1 175 ? 1.765 10.418 13.737 1.00 55.72 175 LYS A CA 1
ATOM 1412 C C . LYS A 1 175 ? 1.663 10.331 15.253 1.00 55.72 175 LYS A C 1
ATOM 1414 O O . LYS A 1 175 ? 0.560 10.477 15.785 1.00 55.72 175 LYS A O 1
ATOM 1419 N N . GLU A 1 176 ? 2.775 10.031 15.918 1.00 51.06 176 GLU A N 1
ATOM 1420 C CA . GLU A 1 176 ? 2.785 9.693 17.338 1.00 51.06 176 GLU A CA 1
ATOM 1421 C C . GLU A 1 176 ? 1.875 10.626 18.157 1.00 51.06 176 GLU A C 1
ATOM 1423 O O . GLU A 1 176 ? 2.067 11.836 18.227 1.00 51.06 176 GLU A O 1
ATOM 1428 N N . ASN A 1 177 ? 0.833 10.011 18.720 1.00 45.00 177 ASN A N 1
ATOM 1429 C CA . ASN A 1 177 ? -0.020 10.478 19.808 1.00 45.00 177 ASN A CA 1
ATOM 1430 C C . ASN A 1 177 ? -0.632 11.883 19.703 1.00 45.00 177 ASN A C 1
ATOM 1432 O O . ASN A 1 177 ? -0.176 12.836 20.326 1.00 45.00 177 ASN A O 1
ATOM 1436 N N . LYS A 1 178 ? -1.823 11.959 19.094 1.00 40.03 178 LYS A N 1
ATOM 1437 C CA . LYS A 1 178 ? -2.828 12.998 19.416 1.00 40.03 178 LYS A CA 1
ATOM 1438 C C . LYS A 1 178 ? -4.132 12.461 20.025 1.00 40.03 178 LYS A C 1
ATOM 1440 O O . LYS A 1 178 ? -5.150 13.142 20.006 1.00 40.03 178 LYS A O 1
ATOM 1445 N N . LYS A 1 179 ? -4.114 11.249 20.596 1.00 40.44 179 LYS A N 1
ATOM 1446 C CA . LYS A 1 179 ? -5.224 10.711 21.411 1.00 40.44 179 LYS A CA 1
ATOM 1447 C C . LYS A 1 179 ? -4.754 10.125 22.750 1.00 40.44 179 LYS A C 1
ATOM 1449 O O . LYS A 1 179 ? -5.175 9.039 23.134 1.00 40.44 179 LYS A O 1
ATOM 1454 N N . ALA A 1 180 ? -3.897 10.848 23.471 1.00 36.53 180 ALA A N 1
ATOM 1455 C CA . ALA A 1 180 ? -4.055 10.904 24.922 1.00 36.53 180 ALA A CA 1
ATOM 1456 C C . ALA A 1 180 ? -5.079 12.013 25.166 1.00 36.53 180 ALA A C 1
ATOM 1458 O O . ALA A 1 180 ? -4.887 13.140 24.712 1.00 36.53 180 ALA A O 1
ATOM 1459 N N . GLY A 1 181 ? -6.214 11.659 25.763 1.00 34.16 181 GLY A N 1
ATOM 1460 C CA . GLY A 1 181 ? -7.195 12.645 26.186 1.00 34.16 181 GLY A CA 1
ATOM 1461 C C . GLY A 1 181 ? -6.562 13.662 27.131 1.00 34.16 181 GLY A C 1
ATOM 1462 O O . GLY A 1 181 ? -5.535 13.372 27.735 1.00 34.16 181 GLY A O 1
ATOM 1463 N N . SER A 1 182 ? -7.199 14.834 27.201 1.00 34.09 182 SER A N 1
ATOM 1464 C CA . SER A 1 182 ? -7.211 15.761 28.334 1.00 34.09 182 SER A CA 1
ATOM 1465 C C . SER A 1 182 ? -5.974 15.715 29.225 1.00 34.09 182 SER A C 1
ATOM 1467 O O . SER A 1 182 ? -5.807 14.787 30.010 1.00 34.09 182 SER A O 1
ATOM 1469 N N . THR A 1 183 ? -5.182 16.781 29.163 1.00 41.81 183 THR A N 1
ATOM 1470 C CA . THR A 1 183 ? -4.280 17.232 30.225 1.00 41.81 183 THR A CA 1
ATOM 1471 C C . THR A 1 183 ? -4.913 17.045 31.610 1.00 41.81 183 THR A C 1
ATOM 1473 O O . THR A 1 183 ? -5.601 17.925 32.120 1.00 41.81 183 THR A O 1
ATOM 1476 N N . GLY A 1 184 ? -4.708 15.871 32.199 1.00 34.81 184 GLY A N 1
ATOM 1477 C CA . GLY A 1 184 ? -4.738 15.649 33.629 1.00 34.81 184 GLY A CA 1
ATOM 1478 C C . GLY A 1 184 ? -3.347 15.995 34.128 1.00 34.81 184 GLY A C 1
ATOM 1479 O O . GLY A 1 184 ? -2.355 15.519 33.578 1.00 34.81 184 GLY A O 1
ATOM 1480 N N . THR A 1 185 ? -3.305 16.903 35.090 1.00 36.16 185 THR A N 1
ATOM 1481 C CA . THR A 1 185 ? -2.138 17.454 35.778 1.00 36.16 185 THR A CA 1
ATOM 1482 C C . THR A 1 185 ? -1.007 16.424 35.916 1.00 36.16 185 THR A C 1
ATOM 1484 O O . THR A 1 185 ? -1.282 15.304 36.353 1.00 36.16 185 THR A O 1
ATOM 1487 N N . PRO A 1 186 ? 0.257 16.751 35.576 1.00 38.41 186 PRO A N 1
ATOM 1488 C CA . PRO A 1 186 ? 1.357 15.828 35.817 1.00 38.41 186 PRO A CA 1
ATOM 1489 C C . PRO A 1 186 ? 1.404 15.527 37.315 1.00 38.41 186 PRO A C 1
ATOM 1491 O O . PRO A 1 186 ? 1.481 16.445 38.133 1.00 38.41 186 PRO A O 1
ATOM 1494 N N . ALA A 1 187 ? 1.320 14.246 37.673 1.00 39.06 187 ALA A N 1
ATOM 1495 C CA . ALA A 1 187 ? 1.566 13.815 39.037 1.00 39.06 187 ALA A CA 1
ATOM 1496 C C . ALA A 1 187 ? 2.981 14.272 39.411 1.00 39.06 187 ALA A C 1
ATOM 1498 O O . ALA A 1 187 ? 3.970 13.793 38.851 1.00 39.06 187 ALA A O 1
ATOM 1499 N N . ARG A 1 188 ? 3.065 15.252 40.315 1.00 33.50 188 ARG A N 1
ATOM 1500 C CA . ARG A 1 188 ? 4.307 15.613 40.991 1.00 33.50 188 ARG A CA 1
ATOM 1501 C C . ARG A 1 188 ? 4.790 14.360 41.713 1.00 33.50 188 ARG A C 1
ATOM 1503 O O . ARG A 1 188 ? 4.142 13.900 42.647 1.00 33.50 188 ARG A O 1
ATOM 1510 N N . LEU A 1 189 ? 5.899 13.798 41.252 1.00 39.25 189 LEU A N 1
ATOM 1511 C CA . LEU A 1 189 ? 6.655 12.827 42.029 1.00 39.25 189 LEU A CA 1
ATOM 1512 C C . LEU A 1 189 ? 7.298 13.602 43.175 1.00 39.25 189 LEU A C 1
ATOM 1514 O O . LEU A 1 189 ? 8.280 14.314 42.967 1.00 39.25 189 LEU A O 1
ATOM 1518 N N . ASP A 1 190 ? 6.684 13.529 44.353 1.00 34.88 190 ASP A N 1
ATOM 1519 C CA . ASP A 1 190 ? 7.255 14.113 45.557 1.00 34.88 190 ASP A CA 1
ATOM 1520 C C . ASP A 1 190 ? 8.389 13.227 46.081 1.00 34.88 190 ASP A C 1
ATOM 1522 O O . ASP A 1 190 ? 8.289 11.998 46.156 1.00 34.88 190 ASP A O 1
ATOM 1526 N N . CYS A 1 191 ? 9.492 13.883 46.427 1.00 39.28 191 CYS A N 1
ATOM 1527 C CA . CYS A 1 191 ? 10.742 13.304 46.907 1.00 39.28 191 CYS A CA 1
ATOM 1528 C C . CYS A 1 191 ? 10.590 12.841 48.369 1.00 39.28 191 CYS A C 1
ATOM 1530 O O . CYS A 1 191 ? 11.227 13.359 49.281 1.00 39.28 191 CYS A O 1
ATOM 1532 N N . SER A 1 192 ? 9.660 11.923 48.631 1.00 42.66 192 SER A N 1
ATOM 1533 C CA . SER A 1 192 ? 9.432 11.371 49.977 1.00 42.66 192 SER A CA 1
ATOM 1534 C C . SER A 1 192 ? 9.077 9.884 49.998 1.00 42.66 192 SER A C 1
ATOM 1536 O O . SER A 1 192 ? 9.041 9.291 51.070 1.00 42.66 192 SER A O 1
ATOM 1538 N N . THR A 1 193 ? 8.905 9.224 48.847 1.00 42.75 193 THR A N 1
ATOM 1539 C CA . THR A 1 193 ? 8.637 7.769 48.811 1.00 42.75 193 THR A CA 1
ATOM 1540 C C . THR A 1 193 ? 9.904 6.913 48.655 1.00 42.75 193 THR A C 1
ATOM 1542 O O . THR A 1 193 ? 9.822 5.692 48.645 1.00 42.75 193 THR A O 1
ATOM 1545 N N . LEU A 1 194 ? 11.096 7.521 48.598 1.00 38.81 194 LEU A N 1
ATOM 1546 C CA . LEU A 1 194 ? 12.376 6.801 48.479 1.00 38.81 194 LEU A CA 1
ATOM 1547 C C . LEU A 1 194 ? 13.050 6.483 49.833 1.00 38.81 194 LEU A C 1
ATOM 1549 O O . LEU A 1 194 ? 14.157 5.959 49.845 1.00 38.81 194 LEU A O 1
ATOM 1553 N N . CYS A 1 195 ? 12.381 6.750 50.964 1.00 38.38 195 CYS A N 1
ATOM 1554 C CA . CYS A 1 195 ? 12.919 6.515 52.316 1.00 38.38 195 CYS A CA 1
ATOM 1555 C C . CYS A 1 195 ? 12.140 5.505 53.180 1.00 38.38 195 CYS A C 1
ATOM 1557 O O . CYS A 1 195 ? 12.426 5.395 54.370 1.00 38.38 195 CYS A O 1
ATOM 1559 N N . CYS A 1 196 ? 11.182 4.745 52.642 1.00 38.22 196 CYS A N 1
ATOM 1560 C CA . CYS A 1 196 ? 10.460 3.741 53.438 1.00 38.22 196 CYS A CA 1
ATOM 1561 C C . CYS A 1 196 ? 10.228 2.434 52.675 1.00 38.22 196 CYS A C 1
ATOM 1563 O O . CYS A 1 196 ? 9.090 2.101 52.383 1.00 38.22 196 CYS A O 1
ATOM 1565 N N . CYS A 1 197 ? 11.302 1.696 52.401 1.00 33.16 197 CYS A N 1
ATOM 1566 C CA . CYS A 1 197 ? 11.314 0.232 52.458 1.00 33.16 197 CYS A CA 1
ATOM 1567 C C . CYS A 1 197 ? 12.737 -0.188 52.851 1.00 33.16 197 CYS A C 1
ATOM 1569 O O . CYS A 1 197 ? 13.619 -0.302 52.002 1.00 33.16 197 CYS A O 1
ATOM 1571 N N . VAL A 1 198 ? 12.935 -0.297 54.168 1.00 37.09 198 VAL A N 1
ATOM 1572 C CA . VAL A 1 198 ? 13.904 -1.208 54.797 1.00 37.09 198 VAL A CA 1
ATOM 1573 C C . VAL A 1 198 ? 13.533 -2.642 54.436 1.00 37.09 198 VAL A C 1
ATOM 1575 O O . VAL A 1 198 ? 12.310 -2.908 54.361 1.00 37.09 198 VAL A O 1
#

InterPro domains:
  IPR021910 NGX6/PGAP6/MYMK [PF12036] (22-163)
  IPR021910 NGX6/PGAP6/MYMK [PTHR14319] (21-183)

Secondary structure (DSSP, 8-state):
-HHHHHHHHHHHHHHHHHHHHHHHHHHHHSTT-GGG-SS-HHHHHHHHHHHHHHHHHHHHHHHTTPPTTHHHHHHHHHHHHHHHHHHH-SSSTHHHHHHHHHHHHHHHHHHHHHHHHHTS-SS-HHHIIIIIHHHHHHHHHHHHIIIIITTTSHHHHHHHHHHHHHHHHHHHS--S-S-S-S--------TTTTS---

Sequence (198 aa):
WYIRGCSVLLATLSTAMPKLFQQIYHACDGPGLSVLCFMRYDILEYFSIYGTALSIWVSLMALAEFDEPKRSTFIMFGVLTIAVRIYHDRWGYGVYSGPIGTAVLVITVKWLQKMKEKKGLYPDKSVYTQQIGPGFCFGALALMLRFFFEEWDYTYVHSFYHCALAMAFVLLLPKENKKAGSTGTPARLDCSTLCCCV